Protein AF-A0A3D5D6F0-F1 (afdb_monomer_lite)

pLDDT: mean 92.27, std 9.73, range [32.38, 98.88]

Sequence (268 aa):
MKISRPREMPTPEFVSVFKKAGVDIVHLAEFHNRLGRDRRNPDKALPLLKLLHDECIRLSDKDFLLLPGEEPNVHLGGHWISFFPRPVMWVLNRGKDKPFVEMHPKYGRVYHVGSPADVLKLMEREGGLMWAAHPRIKSSTGFPDLYREEPFFKSDRYLGGAWKAMPADLSKPRLGERVLDLLDDTANWGAKKYIVGEVDIFQVDRTTEFYAHANINYLRLDHIPRFEDGWAPVLKALQDGAFFISTGEVLMPRFTIGGKQSGQTLKL

Structure (mmCIF, N/CA/C/O backbone):
data_AF-A0A3D5D6F0-F1
#
_entry.id   AF-A0A3D5D6F0-F1
#
loop_
_atom_site.group_PDB
_atom_site.id
_atom_site.type_symbol
_atom_site.label_atom_id
_atom_site.label_alt_id
_atom_site.label_comp_id
_atom_site.label_asym_id
_atom_site.label_entity_id
_atom_site.label_seq_id
_atom_site.pdbx_PDB_ins_code
_atom_site.Cartn_x
_atom_site.Cartn_y
_atom_site.Cartn_z
_atom_site.occupancy
_atom_site.B_iso_or_equiv
_atom_site.auth_seq_id
_atom_site.auth_comp_id
_atom_site.auth_asym_id
_atom_site.auth_atom_id
_atom_site.pdbx_PDB_model_num
ATOM 1 N N . MET A 1 1 ? 30.576 -9.299 -2.708 1.00 33.69 1 MET A N 1
ATOM 2 C CA . MET A 1 1 ? 30.527 -10.366 -1.686 1.00 33.69 1 MET A CA 1
ATOM 3 C C . MET A 1 1 ? 29.272 -11.193 -1.937 1.00 33.69 1 MET A C 1
ATOM 5 O O . MET A 1 1 ? 28.182 -10.645 -1.829 1.00 33.69 1 MET A O 1
ATOM 9 N N . LYS A 1 2 ? 29.390 -12.450 -2.391 1.00 32.38 2 LYS A N 1
ATOM 10 C CA . LYS A 1 2 ? 28.227 -13.345 -2.516 1.00 32.38 2 LYS A CA 1
ATOM 11 C C . LYS A 1 2 ? 27.805 -13.719 -1.097 1.00 32.38 2 LYS A C 1
ATOM 13 O O . LYS A 1 2 ? 28.430 -14.576 -0.488 1.00 32.38 2 LYS A O 1
ATOM 18 N N . ILE A 1 3 ? 26.810 -13.025 -0.554 1.00 39.91 3 ILE A N 1
ATOM 19 C CA . ILE A 1 3 ? 26.202 -13.400 0.721 1.00 39.91 3 ILE A CA 1
ATOM 20 C C . ILE A 1 3 ? 25.391 -14.664 0.429 1.00 39.91 3 ILE A C 1
ATOM 22 O O . ILE A 1 3 ? 24.292 -14.598 -0.121 1.00 39.91 3 ILE A O 1
ATOM 26 N N . SER A 1 4 ? 25.982 -15.832 0.681 1.00 48.94 4 SER A N 1
ATOM 27 C CA . SER A 1 4 ? 25.241 -17.090 0.703 1.00 48.94 4 SER A CA 1
ATOM 28 C C . SER A 1 4 ? 24.156 -16.974 1.769 1.00 48.94 4 SER A C 1
ATOM 30 O O . SER A 1 4 ? 24.453 -16.563 2.892 1.00 48.94 4 SER A O 1
ATOM 32 N N . ARG A 1 5 ? 22.906 -17.300 1.417 1.00 51.38 5 ARG A N 1
ATOM 33 C CA . ARG A 1 5 ? 21.798 -17.303 2.381 1.00 51.38 5 ARG A CA 1
ATOM 34 C C . ARG A 1 5 ? 22.174 -18.211 3.565 1.00 51.38 5 ARG A C 1
ATOM 36 O O . ARG A 1 5 ? 22.688 -19.304 3.312 1.00 51.38 5 ARG A O 1
ATOM 43 N N . PRO A 1 6 ? 21.952 -17.785 4.820 1.00 57.56 6 PRO A N 1
ATOM 44 C CA . PRO A 1 6 ? 22.122 -18.654 5.979 1.00 57.56 6 PRO A CA 1
ATOM 45 C C . PRO A 1 6 ? 21.304 -19.938 5.813 1.00 57.56 6 PRO A C 1
ATOM 47 O O . PRO A 1 6 ? 20.240 -19.918 5.194 1.00 57.56 6 PRO A O 1
ATOM 50 N N . ARG A 1 7 ? 21.800 -21.049 6.369 1.00 57.81 7 ARG A N 1
ATOM 51 C CA . ARG A 1 7 ? 21.135 -22.362 6.296 1.00 57.81 7 ARG A CA 1
ATOM 52 C C . ARG A 1 7 ? 19.763 -22.350 6.985 1.00 57.81 7 ARG A C 1
ATOM 54 O O . ARG A 1 7 ? 18.855 -23.031 6.527 1.00 57.81 7 ARG A O 1
ATOM 61 N N . GLU A 1 8 ? 19.622 -21.515 8.013 1.00 68.81 8 GLU A N 1
ATOM 62 C CA . GLU A 1 8 ? 18.368 -21.150 8.669 1.00 68.81 8 GLU A CA 1
ATOM 63 C C . GLU A 1 8 ? 18.363 -19.634 8.876 1.00 68.81 8 GLU A C 1
ATOM 65 O O . GLU A 1 8 ? 19.329 -19.069 9.396 1.00 68.81 8 GLU A O 1
ATOM 70 N N . MET A 1 9 ? 17.302 -18.959 8.433 1.00 77.25 9 MET A N 1
ATOM 71 C CA . MET A 1 9 ? 17.120 -17.537 8.716 1.00 77.25 9 MET A CA 1
ATOM 72 C C . MET A 1 9 ? 16.297 -17.400 9.997 1.00 77.25 9 MET A C 1
ATOM 74 O O . MET A 1 9 ? 15.171 -17.907 10.036 1.00 77.25 9 MET A O 1
ATOM 78 N N . PRO A 1 10 ? 16.826 -16.739 11.044 1.00 85.81 10 PRO A N 1
ATOM 79 C CA . PRO A 1 10 ? 16.078 -16.557 12.276 1.00 85.81 10 PRO A CA 1
ATOM 80 C C . PRO A 1 10 ? 14.788 -15.785 11.993 1.00 85.81 10 PRO A C 1
ATOM 82 O O . PRO A 1 10 ? 14.711 -14.971 11.068 1.00 85.81 10 PRO A O 1
ATOM 85 N N . THR A 1 11 ? 13.753 -16.049 12.785 1.00 90.69 11 THR A N 1
ATOM 86 C CA . THR A 1 11 ? 12.540 -15.230 12.762 1.00 90.69 11 THR A CA 1
ATOM 87 C C . THR A 1 11 ? 12.896 -13.816 13.228 1.00 90.69 11 THR A C 1
ATOM 89 O O . THR A 1 11 ? 13.408 -13.673 14.341 1.00 90.69 11 THR A O 1
ATOM 92 N N . PRO A 1 12 ? 12.650 -12.774 12.413 1.00 92.88 12 PRO A N 1
ATOM 93 C CA . PRO A 1 12 ? 12.911 -11.398 12.816 1.00 92.88 12 PRO A CA 1
ATOM 94 C C . PRO A 1 12 ? 12.086 -11.003 14.045 1.00 92.88 12 PRO A C 1
ATOM 96 O O . PRO A 1 12 ? 10.930 -11.409 14.184 1.00 92.88 12 PRO A O 1
ATOM 99 N N . GLU A 1 13 ? 12.649 -10.168 14.921 1.00 94.62 13 GLU A N 1
ATOM 100 C CA . GLU A 1 13 ? 11.978 -9.785 16.170 1.00 94.62 13 GLU A CA 1
ATOM 101 C C . GLU A 1 13 ? 10.633 -9.083 15.952 1.00 94.62 13 GLU A C 1
ATOM 103 O O . GLU A 1 13 ? 9.706 -9.315 16.733 1.00 94.62 13 GLU A O 1
ATOM 108 N N . PHE A 1 14 ? 10.494 -8.302 14.872 1.00 94.38 14 PHE A N 1
ATOM 109 C CA . PHE A 1 14 ? 9.260 -7.582 14.550 1.00 94.38 14 PHE A CA 1
ATOM 110 C C . PHE A 1 14 ? 8.036 -8.499 14.481 1.00 94.38 14 PHE A C 1
ATOM 112 O O . PHE A 1 14 ? 6.946 -8.091 14.872 1.00 94.38 14 PHE A O 1
ATOM 119 N N . VAL A 1 15 ? 8.208 -9.754 14.044 1.00 95.19 15 VAL A N 1
ATOM 120 C CA . VAL A 1 15 ? 7.106 -10.724 13.950 1.00 95.19 15 VAL A CA 1
ATOM 121 C C . VAL A 1 15 ? 6.522 -10.971 15.336 1.00 95.19 15 VAL A C 1
ATOM 123 O O . VAL A 1 15 ? 5.309 -10.952 15.522 1.00 95.19 15 VAL A O 1
ATOM 126 N N . SER A 1 16 ? 7.387 -11.143 16.340 1.00 93.88 16 SER A N 1
ATOM 127 C CA . SER A 1 16 ? 6.936 -11.302 17.721 1.00 93.88 16 SER A CA 1
ATOM 128 C C . SER A 1 16 ? 6.336 -10.017 18.282 1.00 93.88 16 SER A C 1
ATOM 130 O O . SER A 1 16 ? 5.447 -10.121 19.124 1.00 93.88 16 SER A O 1
ATOM 132 N N . VAL A 1 17 ? 6.830 -8.842 17.888 1.00 94.50 17 VAL A N 1
ATOM 133 C CA . VAL A 1 17 ? 6.303 -7.554 18.363 1.00 94.50 17 VAL A CA 1
ATOM 134 C C . VAL A 1 17 ? 4.876 -7.350 17.857 1.00 94.50 17 VAL A C 1
ATOM 136 O O . VAL A 1 17 ? 3.978 -7.139 18.668 1.00 94.50 17 VAL A O 1
ATOM 139 N N . PHE A 1 18 ? 4.636 -7.514 16.554 1.00 94.81 18 PHE A N 1
ATOM 140 C CA . PHE A 1 18 ? 3.302 -7.348 15.967 1.00 94.81 18 PHE A CA 1
ATOM 141 C C . PHE A 1 18 ? 2.295 -8.371 16.499 1.00 94.81 18 PHE A C 1
ATOM 143 O O . PHE A 1 18 ? 1.194 -7.989 16.889 1.00 94.81 18 PHE A O 1
ATOM 150 N N . LYS A 1 19 ? 2.690 -9.645 16.626 1.00 94.50 19 LYS A N 1
ATOM 151 C CA . LYS A 1 19 ? 1.832 -10.676 17.231 1.00 94.50 19 LYS A CA 1
ATOM 152 C C . LYS A 1 19 ? 1.447 -10.349 18.673 1.00 94.50 19 LYS A C 1
ATOM 154 O O . LYS A 1 19 ? 0.289 -10.489 19.047 1.00 94.50 19 LYS A O 1
ATOM 159 N N . LYS A 1 20 ? 2.400 -9.889 19.492 1.00 93.31 20 LYS A N 1
ATOM 160 C CA . LYS A 1 20 ? 2.124 -9.484 20.883 1.00 93.31 20 LYS A CA 1
ATOM 161 C C . LYS A 1 20 ? 1.243 -8.239 20.972 1.00 93.31 20 LYS A C 1
ATOM 163 O O . LYS A 1 20 ? 0.518 -8.099 21.948 1.00 93.31 20 LYS A O 1
ATOM 168 N N . ALA A 1 21 ? 1.294 -7.373 19.963 1.00 92.00 21 ALA A N 1
ATOM 169 C CA . ALA A 1 21 ? 0.407 -6.223 19.835 1.00 92.00 21 ALA A CA 1
ATOM 170 C C . ALA A 1 21 ? -0.996 -6.585 19.304 1.00 92.00 21 ALA A C 1
ATOM 172 O O . ALA A 1 21 ? -1.824 -5.694 19.153 1.00 92.00 21 ALA A O 1
ATOM 173 N N . GLY A 1 22 ? -1.271 -7.865 19.016 1.00 92.62 22 GLY A N 1
ATOM 174 C CA . GLY A 1 22 ? -2.567 -8.318 18.502 1.00 92.62 22 GLY A CA 1
ATOM 175 C C . GLY A 1 22 ? -2.816 -7.960 17.036 1.00 92.62 22 GLY A C 1
ATOM 176 O O . GLY A 1 22 ? -3.965 -7.852 16.626 1.00 92.62 22 GLY A O 1
ATOM 177 N N . VAL A 1 23 ? -1.760 -7.733 16.248 1.00 94.56 23 VAL A N 1
ATOM 178 C CA . VAL A 1 23 ? -1.886 -7.454 14.813 1.00 94.56 23 VAL A CA 1
ATOM 179 C C . VAL A 1 23 ? -1.968 -8.767 14.039 1.00 94.56 23 VAL A C 1
ATOM 181 O O . VAL A 1 23 ? -1.000 -9.524 14.010 1.00 94.56 23 VAL A O 1
ATOM 184 N N . ASP A 1 24 ? -3.096 -8.992 13.365 1.00 97.12 24 ASP A N 1
ATOM 185 C CA . ASP A 1 24 ? -3.350 -10.196 12.562 1.00 97.12 24 ASP A CA 1
ATOM 186 C C . ASP A 1 24 ? -2.685 -10.151 11.176 1.00 97.12 24 ASP A C 1
ATOM 188 O O . ASP A 1 24 ? -2.225 -11.165 10.653 1.00 97.12 24 ASP A O 1
ATOM 192 N N . ILE A 1 25 ? -2.653 -8.968 10.550 1.00 98.25 25 ILE A N 1
ATOM 193 C CA . ILE A 1 25 ? -2.162 -8.772 9.180 1.00 98.25 25 ILE A CA 1
ATOM 194 C C . ILE A 1 25 ? -1.204 -7.585 9.144 1.00 98.25 25 ILE A C 1
ATOM 196 O O . ILE A 1 25 ? -1.554 -6.479 9.555 1.00 98.25 25 ILE A O 1
ATOM 200 N N . VAL A 1 26 ? -0.011 -7.794 8.589 1.00 97.56 26 VAL A N 1
ATOM 201 C CA . VAL A 1 26 ? 0.994 -6.743 8.388 1.00 97.56 26 VAL A CA 1
ATOM 202 C C . VAL A 1 26 ? 1.295 -6.616 6.905 1.00 97.56 26 VAL A C 1
ATOM 204 O O . VAL A 1 26 ? 1.790 -7.554 6.293 1.00 97.56 26 VAL A O 1
ATOM 207 N N . HIS A 1 27 ? 1.041 -5.443 6.332 1.00 97.88 27 HIS A N 1
ATOM 208 C CA . HIS A 1 27 ? 1.481 -5.101 4.983 1.00 97.88 27 HIS A CA 1
ATOM 209 C C . HIS A 1 27 ? 2.798 -4.329 5.046 1.00 97.88 27 HIS A C 1
ATOM 211 O O . HIS A 1 27 ? 2.858 -3.236 5.610 1.00 97.88 27 HIS A O 1
ATOM 217 N N . LEU A 1 28 ? 3.852 -4.918 4.488 1.00 96.50 28 LEU A N 1
ATOM 218 C CA . LEU A 1 28 ? 5.164 -4.292 4.406 1.00 96.50 28 LEU A CA 1
ATOM 219 C C . LEU A 1 28 ? 5.200 -3.232 3.298 1.00 96.50 28 LEU A C 1
ATOM 221 O O . LEU A 1 28 ? 4.499 -3.331 2.297 1.00 96.50 28 LEU A O 1
ATOM 225 N N . ALA A 1 29 ? 6.064 -2.236 3.466 1.00 94.19 29 ALA A N 1
ATOM 226 C CA . ALA A 1 29 ? 6.282 -1.153 2.511 1.00 94.19 29 ALA A CA 1
ATOM 227 C C . ALA A 1 29 ? 7.785 -1.037 2.207 1.00 94.19 29 ALA A C 1
ATOM 229 O O . ALA A 1 29 ? 8.447 -0.046 2.504 1.00 94.19 29 ALA A O 1
ATOM 230 N N . GLU A 1 30 ? 8.359 -2.117 1.679 1.00 91.44 30 GLU A N 1
ATOM 231 C CA . GLU A 1 30 ? 9.806 -2.292 1.612 1.00 91.44 30 GLU A CA 1
ATOM 232 C C . GLU A 1 30 ? 10.507 -1.420 0.564 1.00 91.44 30 GLU A C 1
ATOM 234 O O . GLU A 1 30 ? 9.912 -0.778 -0.310 1.00 91.44 30 GLU A O 1
ATOM 239 N N . PHE A 1 31 ? 11.840 -1.457 0.656 1.00 87.38 31 PHE A N 1
ATOM 240 C CA . PHE A 1 31 ? 12.793 -0.904 -0.305 1.00 87.38 31 PHE A CA 1
ATOM 241 C C . PHE A 1 31 ? 12.861 0.626 -0.382 1.00 87.38 31 PHE A C 1
ATOM 243 O O . PHE A 1 31 ? 13.646 1.148 -1.178 1.00 87.38 31 PHE A O 1
ATOM 250 N N . HIS A 1 32 ? 12.123 1.351 0.459 1.00 75.25 32 HIS A N 1
ATOM 251 C CA . HIS A 1 32 ? 12.130 2.813 0.484 1.00 75.25 32 HIS A CA 1
ATOM 252 C C . HIS A 1 32 ? 13.545 3.413 0.674 1.00 75.25 32 HIS A C 1
ATOM 254 O O . HIS A 1 32 ? 14.013 4.184 -0.164 1.00 75.25 32 HIS A O 1
ATOM 260 N N . ASN A 1 33 ? 14.280 2.972 1.707 1.00 66.50 33 ASN A N 1
ATOM 261 C CA . ASN A 1 33 ? 15.555 3.593 2.107 1.00 66.50 33 ASN A CA 1
ATOM 262 C C . ASN A 1 33 ? 16.823 2.930 1.547 1.00 66.50 33 ASN A C 1
ATOM 264 O O . ASN A 1 33 ? 17.761 3.621 1.157 1.00 66.50 33 ASN A O 1
ATOM 268 N N . ARG A 1 34 ? 16.912 1.589 1.550 1.00 62.53 34 ARG A N 1
ATOM 269 C CA . ARG A 1 34 ? 18.202 0.894 1.328 1.00 62.53 34 ARG A CA 1
ATOM 270 C C . ARG A 1 34 ? 18.547 0.622 -0.130 1.00 62.53 34 ARG A C 1
ATOM 272 O O . ARG A 1 34 ? 19.728 0.542 -0.453 1.00 62.53 34 ARG A O 1
ATOM 279 N N . LEU A 1 35 ? 17.554 0.455 -1.004 1.00 66.12 35 LEU A N 1
ATOM 280 C CA . LEU A 1 35 ? 17.827 0.168 -2.415 1.00 66.12 35 LEU A CA 1
ATOM 281 C C . LEU A 1 35 ? 17.915 1.424 -3.276 1.00 66.12 35 LEU A C 1
ATOM 283 O O . LEU A 1 35 ? 18.646 1.415 -4.263 1.00 66.12 35 LEU A O 1
ATOM 287 N N . GLY A 1 36 ? 17.217 2.508 -2.927 1.00 72.38 36 GLY A N 1
ATOM 288 C CA . GLY A 1 36 ? 17.273 3.763 -3.679 1.00 72.38 36 GLY A CA 1
ATOM 289 C C . GLY A 1 36 ? 17.159 3.545 -5.197 1.00 72.38 36 GLY A C 1
ATOM 290 O O . GLY A 1 36 ? 16.180 2.983 -5.692 1.00 72.38 36 GLY A O 1
ATOM 291 N N . ARG A 1 37 ? 18.195 3.944 -5.949 1.00 74.44 37 ARG A N 1
ATOM 292 C CA . ARG A 1 37 ? 18.247 3.798 -7.419 1.00 74.44 37 ARG A CA 1
ATOM 293 C C . ARG A 1 37 ? 18.334 2.348 -7.901 1.00 74.44 37 ARG A C 1
ATOM 295 O O . ARG A 1 37 ? 17.889 2.070 -9.013 1.00 74.44 37 ARG A O 1
ATOM 302 N N . ASP A 1 38 ? 18.849 1.427 -7.089 1.00 82.75 38 ASP A N 1
ATOM 303 C CA . ASP A 1 38 ? 19.027 0.024 -7.479 1.00 82.75 38 ASP A CA 1
ATOM 304 C C . ASP A 1 38 ? 17.696 -0.703 -7.712 1.00 82.75 38 ASP A C 1
ATOM 306 O O . ASP A 1 38 ? 17.663 -1.675 -8.463 1.00 82.75 38 ASP A O 1
ATOM 310 N N . ARG A 1 39 ? 16.574 -0.180 -7.194 1.00 83.06 39 ARG A N 1
ATOM 311 C CA . ARG A 1 39 ? 15.220 -0.682 -7.506 1.00 83.06 39 ARG A CA 1
ATOM 312 C C . ARG A 1 39 ? 14.846 -0.568 -8.982 1.00 83.06 39 ARG A C 1
ATOM 314 O O . ARG A 1 39 ? 13.949 -1.259 -9.450 1.00 83.06 39 ARG A O 1
ATOM 321 N N . ARG A 1 40 ? 15.518 0.316 -9.724 1.00 87.19 40 ARG A N 1
ATOM 322 C CA . ARG A 1 40 ? 15.313 0.499 -11.169 1.00 87.19 40 ARG A CA 1
ATOM 323 C C . ARG A 1 40 ? 16.119 -0.495 -12.008 1.00 87.19 40 ARG A C 1
ATOM 325 O O . ARG A 1 40 ? 15.946 -0.528 -13.226 1.00 87.19 40 ARG A O 1
ATOM 332 N N . ASN A 1 41 ? 17.004 -1.273 -11.381 1.00 91.50 41 ASN A N 1
ATOM 333 C CA . ASN A 1 41 ? 17.788 -2.311 -12.035 1.00 91.50 41 ASN A CA 1
ATOM 334 C C . ASN A 1 41 ? 17.120 -3.685 -11.808 1.00 91.50 41 ASN A C 1
ATOM 336 O O . ASN A 1 41 ? 17.146 -4.175 -10.676 1.00 91.50 41 ASN A O 1
ATOM 340 N N . PRO A 1 42 ? 16.566 -4.334 -12.853 1.00 91.88 42 PRO A N 1
ATOM 341 C CA . PRO A 1 42 ? 15.923 -5.645 -12.735 1.00 91.88 42 PRO A CA 1
ATOM 342 C C . PRO A 1 42 ? 16.801 -6.720 -12.079 1.00 91.88 42 PRO A C 1
ATOM 344 O O . PRO A 1 42 ? 16.306 -7.487 -11.253 1.00 91.88 42 PRO A O 1
ATOM 347 N N . ASP A 1 43 ? 18.104 -6.736 -12.376 1.00 92.12 43 ASP A N 1
ATOM 348 C CA . ASP A 1 43 ? 19.041 -7.749 -11.869 1.00 92.12 43 ASP A CA 1
ATOM 349 C C . ASP A 1 43 ? 19.264 -7.633 -10.358 1.00 92.12 43 ASP A C 1
ATOM 351 O O . ASP A 1 43 ? 19.602 -8.616 -9.699 1.00 92.12 43 ASP A O 1
ATOM 355 N N . LYS A 1 44 ? 19.058 -6.435 -9.798 1.00 90.94 44 LYS A N 1
ATOM 356 C CA . LYS A 1 44 ? 19.152 -6.172 -8.358 1.00 90.94 44 LYS A CA 1
ATOM 357 C C . LYS A 1 44 ? 17.790 -6.249 -7.668 1.00 90.94 44 LYS A C 1
ATOM 359 O O . LYS A 1 44 ? 17.693 -6.814 -6.582 1.00 90.94 44 LYS A O 1
ATOM 364 N N . ALA A 1 45 ? 16.746 -5.706 -8.295 1.00 92.19 45 ALA A N 1
ATOM 365 C CA . ALA A 1 45 ? 15.413 -5.591 -7.711 1.00 92.19 45 ALA A CA 1
ATOM 366 C C . ALA A 1 45 ? 14.680 -6.939 -7.641 1.00 92.19 45 ALA A C 1
ATOM 368 O O . ALA A 1 45 ? 14.182 -7.312 -6.581 1.00 92.19 45 ALA A O 1
ATOM 369 N N . LEU A 1 46 ? 14.658 -7.712 -8.733 1.00 94.94 46 LEU A N 1
ATOM 370 C CA . LEU A 1 46 ? 13.871 -8.950 -8.805 1.00 94.94 46 LEU A CA 1
ATOM 371 C C . LEU A 1 46 ? 14.312 -10.028 -7.798 1.00 94.94 46 LEU A C 1
ATOM 373 O O . LEU A 1 46 ? 13.436 -10.646 -7.190 1.00 94.94 46 LEU A O 1
ATOM 377 N N . PRO A 1 47 ? 15.619 -10.272 -7.550 1.00 94.81 47 PRO A N 1
ATOM 378 C CA . PRO A 1 47 ? 16.030 -11.203 -6.500 1.00 94.81 47 PRO A CA 1
ATOM 379 C C . PRO A 1 47 ? 15.551 -10.799 -5.102 1.00 94.81 47 PRO A C 1
ATOM 381 O O . PRO A 1 47 ? 15.247 -11.677 -4.297 1.00 94.81 47 PRO A O 1
ATOM 384 N N . LEU A 1 48 ? 15.499 -9.495 -4.815 1.00 93.19 48 LEU A N 1
ATOM 385 C CA . LEU A 1 48 ? 15.090 -8.966 -3.514 1.00 93.19 48 LEU A CA 1
ATOM 386 C C . LEU A 1 48 ? 13.576 -8.983 -3.352 1.00 93.19 48 LEU A C 1
ATOM 388 O O . LEU A 1 48 ? 13.098 -9.403 -2.308 1.00 93.19 48 LEU A O 1
ATOM 392 N N . LEU A 1 49 ? 12.826 -8.632 -4.395 1.00 95.25 49 LEU A N 1
ATOM 393 C CA . LEU A 1 49 ? 11.373 -8.769 -4.401 1.00 95.25 49 LEU A CA 1
ATOM 394 C C . LEU A 1 49 ? 10.954 -10.239 -4.246 1.00 95.25 49 LEU A C 1
ATOM 396 O O . LEU A 1 49 ? 10.069 -10.559 -3.459 1.00 95.25 49 LEU A O 1
ATOM 400 N N . LYS A 1 50 ? 11.651 -11.167 -4.918 1.00 96.56 50 LYS A N 1
ATOM 401 C CA . LYS A 1 50 ? 11.428 -12.603 -4.709 1.00 96.56 50 LYS A CA 1
ATOM 402 C C . LYS A 1 50 ? 11.755 -13.031 -3.278 1.00 96.56 50 LYS A C 1
ATOM 404 O O . LYS A 1 50 ? 11.021 -13.835 -2.718 1.00 96.56 50 LYS A O 1
ATOM 409 N N . LEU A 1 51 ? 12.839 -12.514 -2.695 1.00 95.19 51 LEU A N 1
ATOM 410 C CA . LEU A 1 51 ? 13.189 -12.790 -1.302 1.00 95.19 51 LEU A CA 1
ATOM 411 C C . LEU A 1 51 ? 12.126 -12.251 -0.336 1.00 95.19 51 LEU A C 1
ATOM 413 O O . LEU A 1 51 ? 11.769 -12.960 0.593 1.00 95.19 51 LEU A O 1
ATOM 417 N N . LEU A 1 52 ? 11.596 -11.051 -0.580 1.00 95.19 52 LEU A N 1
ATOM 418 C CA . LEU A 1 52 ? 10.494 -10.480 0.191 1.00 95.19 52 LEU A CA 1
ATOM 419 C C . LEU A 1 52 ? 9.272 -11.403 0.155 1.00 95.19 52 LEU A C 1
ATOM 421 O O . LEU A 1 52 ? 8.749 -11.758 1.203 1.00 95.19 52 LEU A O 1
ATOM 425 N N . HIS A 1 53 ? 8.868 -11.858 -1.034 1.00 97.50 53 HIS A N 1
ATOM 426 C CA . HIS A 1 53 ? 7.772 -12.820 -1.170 1.00 97.50 53 HIS A CA 1
ATOM 427 C C . HIS A 1 53 ? 8.040 -14.119 -0.394 1.00 97.50 53 HIS A C 1
ATOM 429 O O . HIS A 1 53 ? 7.156 -14.598 0.308 1.00 97.50 53 HIS A O 1
ATOM 435 N N . ASP A 1 54 ? 9.255 -14.666 -0.493 1.00 96.69 54 ASP A N 1
ATOM 436 C CA . ASP A 1 54 ? 9.640 -15.905 0.197 1.00 96.69 54 ASP A CA 1
ATOM 437 C C . ASP A 1 54 ? 9.619 -15.757 1.721 1.00 96.69 54 ASP A C 1
ATOM 439 O O . ASP A 1 54 ? 9.157 -16.656 2.421 1.00 96.69 54 ASP A O 1
ATOM 443 N N . GLU A 1 55 ? 10.073 -14.616 2.237 1.00 96.38 55 GLU A N 1
ATOM 444 C CA . GLU A 1 55 ? 10.047 -14.332 3.671 1.00 96.38 55 GLU A CA 1
ATOM 445 C C . GLU A 1 55 ? 8.633 -14.088 4.183 1.00 96.38 55 GLU A C 1
ATOM 447 O O . GLU A 1 55 ? 8.285 -14.582 5.252 1.00 96.38 55 GLU A O 1
ATOM 452 N N . CYS A 1 56 ? 7.790 -13.402 3.413 1.00 97.75 56 CYS A N 1
ATOM 453 C CA . CYS A 1 56 ? 6.379 -13.252 3.743 1.00 97.75 56 CYS A CA 1
ATOM 454 C C . CYS A 1 56 ? 5.669 -14.611 3.839 1.00 97.75 56 CYS A C 1
ATOM 456 O O . CYS A 1 56 ? 4.926 -14.829 4.792 1.00 97.75 56 CYS A O 1
ATOM 458 N N . ILE A 1 57 ? 5.958 -15.555 2.931 1.00 96.75 57 ILE A N 1
ATOM 459 C CA . ILE A 1 57 ? 5.457 -16.938 3.026 1.00 96.75 57 ILE A CA 1
ATOM 460 C C . ILE A 1 57 ? 5.971 -17.604 4.303 1.00 96.75 57 ILE A C 1
ATOM 462 O O . ILE A 1 57 ? 5.188 -18.133 5.084 1.00 96.75 57 ILE A O 1
ATOM 466 N N . ARG A 1 58 ? 7.292 -17.578 4.523 1.00 96.56 58 ARG A N 1
ATOM 467 C CA . ARG A 1 58 ? 7.950 -18.274 5.640 1.00 96.56 58 ARG A CA 1
ATOM 468 C C . ARG A 1 58 ? 7.486 -17.780 7.012 1.00 96.56 58 ARG A C 1
ATOM 470 O O . ARG A 1 58 ? 7.488 -18.553 7.965 1.00 96.56 58 ARG A O 1
ATOM 477 N N . LEU A 1 59 ? 7.180 -16.489 7.122 1.00 96.69 59 LEU A N 1
ATOM 478 C CA . LEU A 1 59 ? 6.842 -15.822 8.380 1.00 96.69 59 LEU A CA 1
ATOM 479 C C . LEU A 1 59 ? 5.334 -15.728 8.638 1.00 96.69 59 LEU A C 1
ATOM 481 O O . LEU A 1 59 ? 4.949 -15.356 9.747 1.00 96.69 59 LEU A O 1
ATOM 485 N N . SER A 1 60 ? 4.504 -16.052 7.645 1.00 97.25 60 SER A N 1
ATOM 486 C CA . SER A 1 60 ? 3.057 -16.160 7.819 1.00 97.25 60 SER A CA 1
ATOM 487 C C . SER A 1 60 ? 2.679 -17.516 8.416 1.00 97.25 60 SER A C 1
ATOM 489 O O . SER A 1 60 ? 3.332 -18.529 8.171 1.00 97.25 60 SER A O 1
ATOM 491 N N . ASP A 1 61 ? 1.594 -17.541 9.179 1.00 94.31 61 ASP A N 1
ATOM 492 C CA . ASP A 1 61 ? 0.954 -18.753 9.675 1.00 94.31 61 ASP A CA 1
ATOM 493 C C . ASP A 1 61 ? -0.573 -18.574 9.736 1.00 94.31 61 ASP A C 1
ATOM 495 O O . ASP A 1 61 ? -1.131 -17.648 9.151 1.00 94.31 61 ASP A O 1
ATOM 499 N N . LYS A 1 62 ? -1.269 -19.499 10.405 1.00 92.75 62 LYS A N 1
ATOM 500 C CA . LYS A 1 62 ? -2.735 -19.514 10.480 1.00 92.75 62 LYS A CA 1
ATOM 501 C C . LYS A 1 62 ? -3.345 -18.332 11.250 1.00 92.75 62 LYS A C 1
ATOM 503 O O . LYS A 1 62 ? -4.518 -18.046 11.041 1.00 92.75 62 LYS A O 1
ATOM 508 N N . ASP A 1 63 ? -2.580 -17.697 12.138 1.00 93.44 63 ASP A N 1
ATOM 509 C CA . ASP A 1 63 ? -3.046 -16.610 13.008 1.00 93.44 63 ASP A CA 1
ATOM 510 C C . ASP A 1 63 ? -2.348 -15.275 12.678 1.00 93.44 63 ASP A C 1
ATOM 512 O O . ASP A 1 63 ? -2.628 -14.259 13.307 1.00 93.44 63 ASP A O 1
ATOM 516 N N . PHE A 1 64 ? -1.411 -15.262 11.723 1.00 97.56 64 PHE A N 1
ATOM 517 C CA . PHE A 1 64 ? -0.653 -14.073 11.350 1.00 97.56 64 PHE A CA 1
ATOM 518 C C . PHE A 1 64 ? -0.266 -14.081 9.877 1.00 97.56 64 PHE A C 1
ATOM 520 O O . PHE A 1 64 ? 0.418 -14.989 9.405 1.00 97.56 64 PHE A O 1
ATOM 527 N N . LEU A 1 65 ? -0.625 -13.017 9.166 1.00 98.50 65 LEU A N 1
ATOM 528 C CA . LEU A 1 65 ? -0.365 -12.872 7.742 1.00 98.50 65 LEU A CA 1
ATOM 529 C C . LEU A 1 65 ? 0.585 -11.701 7.474 1.00 98.50 65 LEU A C 1
ATOM 531 O O . LEU A 1 65 ? 0.239 -10.535 7.673 1.00 98.50 65 LEU A O 1
ATOM 535 N N . LEU A 1 66 ? 1.779 -12.008 6.967 1.00 98.50 66 LEU A N 1
ATOM 536 C CA . LEU A 1 66 ? 2.748 -11.013 6.520 1.00 98.50 66 LEU A CA 1
ATOM 537 C C . LEU A 1 66 ? 2.638 -10.841 5.005 1.00 98.50 66 LEU A C 1
ATOM 539 O O . LEU A 1 66 ? 2.862 -11.780 4.245 1.00 98.50 66 LEU A O 1
ATOM 543 N N . LEU A 1 67 ? 2.313 -9.633 4.561 1.00 98.62 67 LEU A N 1
ATOM 544 C CA . LEU A 1 67 ? 2.030 -9.316 3.169 1.00 98.62 67 LEU A CA 1
ATOM 545 C C . LEU A 1 67 ? 3.143 -8.468 2.553 1.00 98.62 67 LEU A C 1
ATOM 547 O O . LEU A 1 67 ? 3.558 -7.472 3.154 1.00 98.62 67 LEU A O 1
ATOM 551 N N . PRO A 1 68 ? 3.614 -8.823 1.346 1.00 97.50 68 PRO A N 1
ATOM 552 C CA . PRO A 1 68 ? 4.612 -8.041 0.649 1.00 97.50 68 PRO A CA 1
ATOM 553 C C . PRO A 1 68 ? 3.996 -6.772 0.064 1.00 97.50 68 PRO A C 1
ATOM 555 O O . PRO A 1 68 ? 2.877 -6.781 -0.451 1.00 97.50 68 PRO A O 1
ATOM 558 N N . GLY A 1 69 ? 4.793 -5.715 0.068 1.00 95.56 69 GLY A N 1
ATOM 559 C CA . GLY A 1 69 ? 4.490 -4.453 -0.576 1.00 95.56 69 GLY A CA 1
ATOM 560 C C . GLY A 1 69 ? 5.730 -3.584 -0.633 1.00 95.56 69 GLY A C 1
ATOM 561 O O . GLY A 1 69 ? 6.761 -3.875 -0.018 1.00 95.56 69 GLY A O 1
ATOM 562 N N . GLU A 1 70 ? 5.636 -2.515 -1.408 1.00 94.81 70 GLU A N 1
ATOM 563 C CA . GLU A 1 70 ? 6.721 -1.558 -1.566 1.00 94.81 70 GLU A CA 1
ATOM 564 C C . GLU A 1 70 ? 6.197 -0.130 -1.411 1.00 94.81 70 GLU A C 1
ATOM 566 O O . GLU A 1 70 ? 5.045 0.144 -1.766 1.00 94.81 70 GLU A O 1
ATOM 571 N N . GLU A 1 71 ? 7.075 0.784 -0.984 1.00 94.69 71 GLU A N 1
ATOM 572 C CA . GLU A 1 71 ? 6.865 2.241 -1.047 1.00 94.69 71 GLU A CA 1
ATOM 573 C C . GLU A 1 71 ? 7.738 2.849 -2.162 1.00 94.69 71 GLU A C 1
ATOM 575 O O . GLU A 1 71 ? 8.918 3.169 -1.943 1.00 94.69 71 GLU A O 1
ATOM 580 N N . PRO A 1 72 ? 7.266 2.928 -3.419 1.00 93.94 72 PRO A N 1
ATOM 581 C CA . PRO A 1 72 ? 7.985 3.648 -4.459 1.00 93.94 72 PRO A CA 1
ATOM 582 C C . PRO A 1 72 ? 7.910 5.169 -4.284 1.00 93.94 72 PRO A C 1
ATOM 584 O O . PRO A 1 72 ? 6.977 5.726 -3.717 1.00 93.94 72 PRO A O 1
ATOM 587 N N . ASN A 1 73 ? 8.892 5.849 -4.867 1.00 92.06 73 ASN A N 1
ATOM 588 C CA . ASN A 1 73 ? 9.001 7.310 -4.908 1.00 92.06 73 ASN A CA 1
ATOM 589 C C . ASN A 1 73 ? 9.212 7.829 -6.343 1.00 92.06 73 ASN A C 1
ATOM 591 O O . ASN A 1 73 ? 9.931 8.797 -6.592 1.00 92.06 73 ASN A O 1
ATOM 595 N N . VAL A 1 74 ? 8.645 7.114 -7.315 1.00 90.81 74 VAL A N 1
ATOM 596 C CA . VAL A 1 74 ? 8.752 7.403 -8.751 1.00 90.81 74 VAL A CA 1
ATOM 597 C C . VAL A 1 74 ? 7.385 7.295 -9.419 1.00 90.81 74 VAL A C 1
ATOM 599 O O . VAL A 1 74 ? 6.478 6.679 -8.871 1.00 90.81 74 VAL A O 1
ATOM 602 N N . HIS A 1 75 ? 7.257 7.836 -10.628 1.00 94.62 75 HIS A N 1
ATOM 603 C CA . HIS A 1 75 ? 6.082 7.743 -11.509 1.00 94.62 75 HIS A CA 1
ATOM 604 C C . HIS A 1 75 ? 4.859 8.549 -11.077 1.00 94.62 75 HIS A C 1
ATOM 606 O O . HIS A 1 75 ? 4.412 9.358 -11.873 1.00 94.62 75 HIS A O 1
ATOM 612 N N . LEU A 1 76 ? 4.321 8.361 -9.869 1.00 95.31 76 LEU A N 1
ATOM 613 C CA . LEU A 1 76 ? 3.053 8.998 -9.473 1.00 95.31 76 LEU A CA 1
ATOM 614 C C . LEU A 1 76 ? 3.224 10.388 -8.845 1.00 95.31 76 LEU A C 1
ATOM 616 O O . LEU A 1 76 ? 2.307 11.194 -8.907 1.00 95.31 76 LEU A O 1
ATOM 620 N N . GLY A 1 77 ? 4.396 10.680 -8.276 1.00 92.19 77 GLY A N 1
ATOM 621 C CA . GLY A 1 77 ? 4.628 11.860 -7.439 1.00 92.19 77 GLY A CA 1
ATOM 622 C C . GLY A 1 77 ? 4.573 11.510 -5.951 1.00 92.19 77 GLY A C 1
ATOM 623 O O . GLY A 1 77 ? 3.793 10.659 -5.528 1.00 92.19 77 GLY A O 1
ATOM 624 N N . GLY A 1 78 ? 5.445 12.139 -5.165 1.00 94.00 78 GLY A N 1
ATOM 625 C CA . GLY A 1 78 ? 5.614 11.827 -3.749 1.00 94.00 78 GLY A CA 1
ATOM 626 C C . GLY A 1 78 ? 6.029 10.382 -3.479 1.00 94.00 78 GLY A C 1
ATOM 627 O O . GLY A 1 78 ? 6.613 9.717 -4.340 1.00 94.00 78 GLY A O 1
ATOM 628 N N . HIS A 1 79 ? 5.743 9.906 -2.269 1.00 95.06 79 HIS A N 1
ATOM 629 C CA . HIS A 1 79 ? 5.787 8.483 -1.952 1.00 95.06 79 HIS A CA 1
ATOM 630 C C . HIS A 1 79 ? 4.390 7.892 -2.065 1.00 95.06 79 HIS A C 1
ATOM 632 O O . HIS A 1 79 ? 3.390 8.506 -1.688 1.00 95.06 79 HIS A O 1
ATOM 638 N N . TRP A 1 80 ? 4.327 6.673 -2.567 1.00 96.62 80 TRP A N 1
ATOM 639 C CA . TRP A 1 80 ? 3.084 5.935 -2.677 1.00 96.62 80 TRP A CA 1
ATOM 640 C C . TRP A 1 80 ? 3.310 4.487 -2.290 1.00 96.62 80 TRP A C 1
ATOM 642 O O . TRP A 1 80 ? 4.438 4.008 -2.287 1.00 96.62 80 TRP A O 1
ATOM 652 N N . ILE A 1 81 ? 2.233 3.798 -1.947 1.00 97.75 81 ILE A N 1
ATOM 653 C CA . ILE A 1 81 ? 2.259 2.392 -1.570 1.00 97.75 81 ILE A CA 1
ATOM 654 C C . ILE A 1 81 ? 1.709 1.557 -2.714 1.00 97.75 81 ILE A C 1
ATOM 656 O O . ILE A 1 81 ? 0.711 1.919 -3.331 1.00 97.75 81 ILE A O 1
ATOM 660 N N . SER A 1 82 ? 2.364 0.433 -2.983 1.00 97.50 82 SER A N 1
ATOM 661 C CA . SER A 1 82 ? 1.884 -0.605 -3.896 1.00 97.50 82 SER A CA 1
ATOM 662 C C . SER A 1 82 ? 1.359 -1.791 -3.099 1.00 97.50 82 SER A C 1
ATOM 664 O O . SER A 1 82 ? 2.056 -2.279 -2.211 1.00 97.50 82 SER A O 1
ATOM 666 N N . PHE A 1 83 ? 0.151 -2.263 -3.418 1.00 98.62 83 PHE A N 1
ATOM 667 C CA . PHE A 1 83 ? -0.430 -3.429 -2.760 1.00 98.62 83 PHE A CA 1
ATOM 668 C C . PHE A 1 83 ? -1.181 -4.311 -3.757 1.00 98.62 83 PHE A C 1
ATOM 670 O O . PHE A 1 83 ? -2.144 -3.882 -4.385 1.00 98.62 83 PHE A O 1
ATOM 677 N N . PHE A 1 84 ? -0.747 -5.558 -3.912 1.00 98.75 84 PHE A N 1
ATOM 678 C CA . PHE A 1 84 ? -1.340 -6.537 -4.831 1.00 98.75 84 PHE A CA 1
ATOM 679 C C . PHE A 1 84 ? -2.071 -7.622 -4.047 1.00 98.75 84 PHE A C 1
ATOM 681 O O . PHE A 1 84 ? -1.698 -7.834 -2.905 1.00 98.75 84 PHE A O 1
ATOM 688 N N . PRO A 1 85 ? -3.049 -8.353 -4.616 1.00 98.50 85 PRO A N 1
ATOM 689 C CA . PRO A 1 85 ? -3.786 -9.408 -3.905 1.00 98.50 85 PRO A CA 1
ATOM 690 C C . PRO A 1 85 ? -3.016 -10.732 -3.763 1.00 98.50 85 PRO A C 1
ATOM 692 O O . PRO A 1 85 ? -3.553 -11.710 -3.245 1.00 98.50 85 PRO A O 1
ATOM 695 N N . ARG A 1 86 ? -1.792 -10.785 -4.291 1.00 98.44 86 ARG A N 1
ATOM 696 C CA . ARG A 1 86 ? -0.881 -11.933 -4.324 1.00 98.44 86 ARG A CA 1
ATOM 697 C C . ARG A 1 86 ? 0.534 -11.437 -4.658 1.00 98.44 86 ARG A C 1
ATOM 699 O O . ARG A 1 86 ? 0.668 -10.288 -5.087 1.00 98.44 86 ARG A O 1
ATOM 706 N N . PRO A 1 87 ? 1.580 -12.276 -4.561 1.00 98.31 87 PRO A N 1
ATOM 707 C CA . PRO A 1 87 ? 2.911 -11.905 -5.032 1.00 98.31 87 PRO A CA 1
ATOM 708 C C . PRO A 1 87 ? 2.907 -11.541 -6.526 1.00 98.31 87 PRO A C 1
ATOM 710 O O . PRO A 1 87 ? 2.452 -12.324 -7.362 1.00 98.31 87 PRO A O 1
ATOM 713 N N . VAL A 1 88 ? 3.446 -10.370 -6.871 1.00 98.44 88 VAL A N 1
ATOM 714 C CA . VAL A 1 88 ? 3.572 -9.879 -8.255 1.00 98.44 88 VAL A CA 1
ATOM 715 C C . VAL A 1 88 ? 5.016 -9.460 -8.491 1.00 98.44 88 VAL A C 1
ATO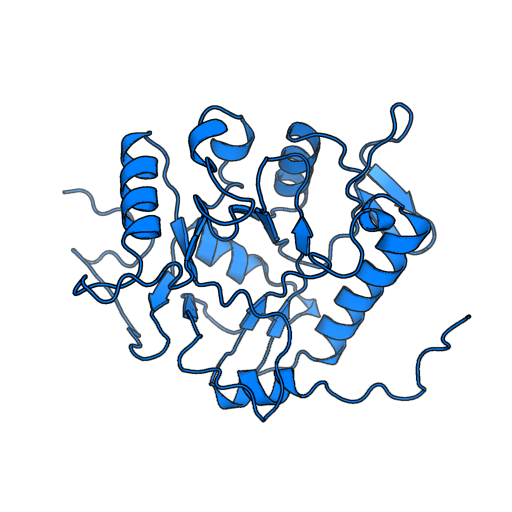M 717 O O . VAL A 1 88 ? 5.573 -8.694 -7.714 1.00 98.44 88 VAL A O 1
ATOM 720 N N . MET A 1 89 ? 5.642 -9.955 -9.561 1.00 98.12 89 MET A N 1
ATOM 721 C CA . MET A 1 89 ? 7.005 -9.563 -9.924 1.00 98.12 89 MET A CA 1
ATOM 722 C C . MET A 1 89 ? 6.973 -8.342 -10.842 1.00 98.12 89 MET A C 1
ATOM 724 O O . MET A 1 89 ? 6.351 -8.367 -11.906 1.00 98.12 89 MET A O 1
ATOM 728 N N . TRP A 1 90 ? 7.660 -7.272 -10.454 1.00 97.31 90 TRP A N 1
ATOM 729 C CA . TRP A 1 90 ? 7.668 -6.022 -11.207 1.00 97.31 90 TRP A CA 1
ATOM 730 C C . TRP A 1 90 ? 8.944 -5.207 -10.951 1.00 97.31 90 TRP A C 1
ATOM 732 O O . TRP A 1 90 ? 9.706 -5.493 -10.029 1.00 97.31 90 TRP A O 1
ATOM 742 N N . VAL A 1 91 ? 9.211 -4.225 -11.817 1.00 94.62 91 VAL A N 1
ATOM 743 C CA . VAL A 1 91 ? 10.373 -3.330 -11.744 1.00 94.62 91 VAL A CA 1
ATOM 744 C C . VAL A 1 91 ? 9.963 -1.904 -12.092 1.00 94.62 91 VAL A C 1
ATOM 746 O O . VAL A 1 91 ? 9.300 -1.666 -13.101 1.00 94.62 91 VAL A O 1
ATOM 749 N N . LEU A 1 92 ? 10.460 -0.942 -11.313 1.00 93.75 92 LEU A N 1
ATOM 750 C CA . LEU A 1 92 ? 10.212 0.501 -11.439 1.00 93.75 92 LEU A CA 1
ATOM 751 C C . LEU A 1 92 ? 10.953 1.177 -12.608 1.00 93.75 92 LEU A C 1
ATOM 753 O O . LEU A 1 92 ? 11.320 2.352 -12.533 1.00 93.75 92 LEU A O 1
ATOM 757 N N . ASN A 1 93 ? 11.231 0.431 -13.671 1.00 92.00 93 ASN A N 1
ATOM 758 C CA . ASN A 1 93 ? 11.883 0.949 -14.858 1.00 92.00 93 ASN A CA 1
ATOM 759 C C . ASN A 1 93 ? 11.438 0.187 -16.105 1.00 92.00 93 ASN A C 1
ATOM 761 O O . ASN A 1 93 ? 11.456 -1.049 -16.138 1.00 92.00 93 ASN A O 1
ATOM 765 N N . ARG A 1 94 ? 11.124 0.947 -17.152 1.00 94.50 94 ARG A N 1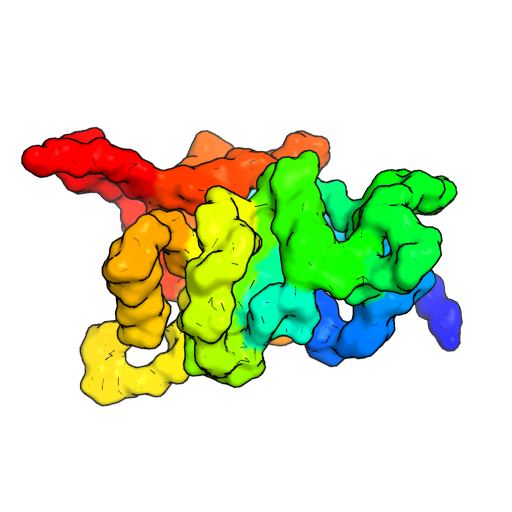
ATOM 766 C CA . ARG A 1 94 ? 10.838 0.449 -18.491 1.00 94.50 94 ARG A CA 1
ATOM 767 C C . ARG A 1 94 ? 11.605 1.299 -19.500 1.00 94.50 94 ARG A C 1
ATOM 769 O O . ARG A 1 94 ? 11.242 2.441 -19.763 1.00 94.50 94 ARG A O 1
ATOM 776 N N . GLY A 1 95 ? 12.689 0.742 -20.039 1.00 90.12 95 GLY A N 1
ATOM 777 C CA . GLY A 1 95 ? 13.412 1.356 -21.156 1.00 90.12 95 GLY A CA 1
ATOM 778 C C . GLY A 1 95 ? 12.548 1.400 -22.422 1.00 90.12 95 GLY A C 1
ATOM 779 O O . GLY A 1 95 ? 11.576 0.654 -22.521 1.00 90.12 95 GLY A O 1
ATOM 780 N N . LYS A 1 96 ? 12.917 2.244 -23.396 1.00 89.00 96 LYS A N 1
ATOM 781 C CA . LYS A 1 96 ? 12.134 2.470 -24.629 1.00 89.00 96 LYS A CA 1
ATOM 782 C C . LYS A 1 96 ? 11.757 1.171 -25.354 1.00 89.00 96 LYS A C 1
ATOM 784 O O . LYS A 1 96 ? 10.600 1.004 -25.725 1.00 89.00 96 LYS A O 1
ATOM 789 N N . ASP A 1 97 ? 12.698 0.235 -25.451 1.00 91.81 97 ASP A N 1
ATOM 790 C CA . ASP A 1 97 ? 12.510 -1.042 -26.156 1.00 91.81 97 ASP A CA 1
ATOM 791 C C . ASP A 1 97 ? 12.076 -2.189 -25.228 1.00 91.81 97 ASP A C 1
ATOM 793 O O . ASP A 1 97 ? 11.922 -3.333 -25.655 1.00 91.81 97 ASP A O 1
ATOM 797 N N . LYS A 1 98 ? 11.880 -1.909 -23.933 1.00 94.62 98 LYS A N 1
ATOM 798 C CA . LYS A 1 98 ? 11.468 -2.922 -22.961 1.00 94.62 98 LYS A CA 1
ATOM 799 C C . LYS A 1 98 ? 9.940 -3.084 -23.008 1.00 94.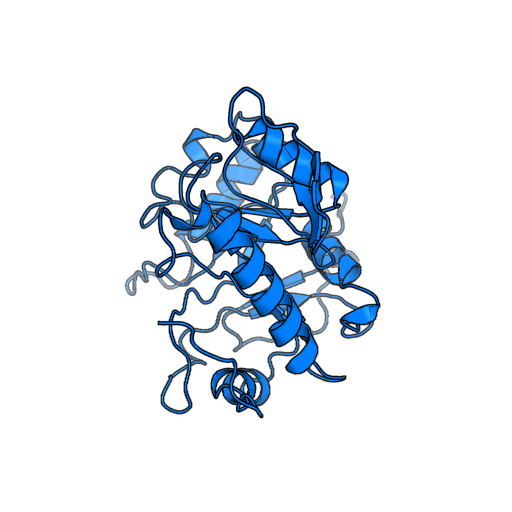62 98 LYS A C 1
ATOM 801 O O . LYS A 1 98 ? 9.212 -2.098 -22.821 1.00 94.62 98 LYS A O 1
ATOM 806 N N . PRO A 1 99 ? 9.410 -4.303 -23.225 1.00 96.56 99 PRO A N 1
ATOM 807 C CA . PRO A 1 99 ? 7.972 -4.522 -23.186 1.00 96.56 99 PRO A CA 1
ATOM 808 C C . PRO A 1 99 ? 7.432 -4.299 -21.769 1.00 96.56 99 PRO A C 1
ATOM 810 O O . PRO A 1 99 ? 8.143 -4.466 -20.781 1.00 96.56 99 PRO A O 1
ATOM 813 N N . PHE A 1 100 ? 6.149 -3.943 -21.671 1.00 98.00 100 PHE A N 1
ATOM 814 C CA . PHE A 1 100 ? 5.464 -3.796 -20.381 1.00 98.00 100 PHE A CA 1
ATOM 815 C C . PHE A 1 100 ? 5.440 -5.110 -19.583 1.00 98.00 100 PHE A C 1
ATOM 817 O O . PHE A 1 100 ? 5.525 -5.084 -18.361 1.00 98.00 100 PHE A O 1
ATOM 824 N N . VAL A 1 101 ? 5.333 -6.250 -20.275 1.00 98.25 101 VAL A N 1
ATOM 825 C CA . VAL A 1 101 ? 5.376 -7.591 -19.680 1.00 98.25 101 VAL A CA 1
ATOM 826 C C . VAL A 1 101 ? 6.501 -8.392 -20.313 1.00 98.25 101 VAL A C 1
ATOM 828 O O . VAL A 1 101 ? 6.616 -8.434 -21.536 1.00 98.25 101 VAL A O 1
ATOM 831 N N . GLU A 1 102 ? 7.273 -9.071 -19.478 1.00 96.75 102 GLU A N 1
ATOM 832 C CA . GLU A 1 102 ? 8.295 -10.036 -19.868 1.00 96.75 102 GLU A CA 1
ATOM 833 C C . GLU A 1 102 ? 8.021 -11.389 -19.203 1.00 96.75 102 GLU A C 1
ATOM 835 O O . GLU A 1 102 ? 7.620 -11.451 -18.042 1.00 96.75 102 GLU A O 1
ATOM 840 N N . MET A 1 103 ? 8.273 -12.485 -19.922 1.00 97.75 103 MET A N 1
ATOM 841 C CA . MET A 1 103 ? 8.381 -13.814 -19.319 1.00 97.75 103 MET A CA 1
ATOM 842 C C . MET A 1 103 ? 9.837 -14.098 -18.960 1.00 97.75 103 MET A C 1
ATOM 844 O O . MET A 1 103 ? 10.617 -14.557 -19.789 1.00 97.75 103 MET A O 1
ATOM 848 N N . HIS A 1 104 ? 10.198 -13.817 -17.712 1.00 96.94 104 HIS A N 1
ATOM 849 C CA . HIS A 1 104 ? 11.541 -14.030 -17.200 1.00 96.94 104 HIS A CA 1
ATOM 850 C C . HIS A 1 104 ? 11.753 -15.514 -16.843 1.00 96.94 104 HIS A C 1
ATOM 852 O O . HIS A 1 104 ? 10.958 -16.069 -16.075 1.00 96.94 104 HIS A O 1
ATOM 858 N N . PRO A 1 105 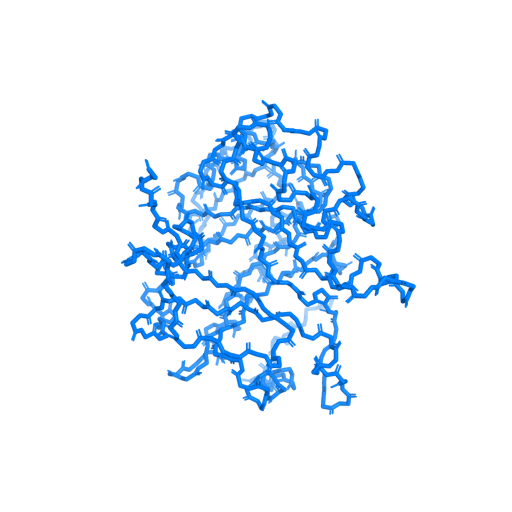? 12.851 -16.160 -17.280 1.00 96.69 105 PRO A N 1
ATOM 859 C CA . PRO A 1 105 ? 13.057 -17.604 -17.105 1.00 96.69 105 PRO A CA 1
ATOM 860 C C . PRO A 1 105 ? 13.062 -18.059 -15.638 1.00 96.69 105 PRO A C 1
ATOM 862 O O . PRO A 1 105 ? 12.690 -19.186 -15.335 1.00 96.69 105 PRO A O 1
ATOM 865 N N . LYS A 1 106 ? 13.463 -17.179 -14.712 1.00 96.75 106 LYS A N 1
ATOM 866 C CA . LYS A 1 106 ? 13.523 -17.473 -13.268 1.00 96.75 106 LYS A CA 1
ATOM 867 C C . LYS A 1 106 ? 12.312 -16.988 -12.463 1.00 96.75 106 LYS A C 1
ATOM 869 O O . LYS A 1 106 ? 12.027 -17.543 -11.409 1.00 96.75 106 LYS A O 1
ATOM 874 N N . TYR A 1 107 ? 11.656 -15.914 -12.903 1.00 97.38 107 TYR A N 1
ATOM 875 C CA . TYR A 1 107 ? 10.657 -15.199 -12.089 1.00 97.38 107 TYR A CA 1
ATOM 876 C C . TYR A 1 107 ? 9.250 -15.269 -12.686 1.00 97.38 107 TYR A C 1
ATOM 878 O O . TYR A 1 107 ? 8.311 -14.744 -12.098 1.00 97.38 107 TYR A O 1
ATOM 886 N N . GLY A 1 108 ? 9.092 -15.926 -13.838 1.00 97.00 108 GLY A N 1
ATOM 887 C CA . GLY A 1 108 ? 7.831 -15.959 -14.555 1.00 97.00 108 GLY A CA 1
ATOM 888 C C . GLY A 1 108 ? 7.481 -14.581 -15.110 1.00 97.00 108 GLY A C 1
ATOM 889 O O . GLY A 1 108 ? 8.337 -13.878 -15.645 1.00 97.00 108 GLY A O 1
ATOM 890 N N . ARG A 1 109 ? 6.209 -14.203 -15.002 1.00 98.25 109 ARG A N 1
ATOM 891 C CA . ARG A 1 109 ? 5.700 -12.931 -15.520 1.00 98.25 109 ARG A CA 1
ATOM 892 C C . ARG A 1 109 ? 6.256 -11.756 -14.710 1.00 98.25 109 ARG A C 1
ATOM 894 O O . ARG A 1 109 ? 5.975 -11.657 -13.521 1.00 98.25 109 ARG A O 1
ATOM 901 N N . VAL A 1 110 ? 6.987 -10.859 -15.368 1.00 98.44 110 VAL A N 1
ATOM 902 C CA . VAL A 1 110 ? 7.543 -9.625 -14.796 1.00 98.44 110 VAL A CA 1
ATOM 903 C C . VAL A 1 110 ? 6.942 -8.410 -15.494 1.00 98.44 110 VAL A C 1
ATOM 905 O O . VAL A 1 110 ? 6.884 -8.363 -16.723 1.00 98.44 110 VAL A O 1
ATOM 908 N N . TYR A 1 111 ? 6.525 -7.415 -14.715 1.00 98.44 111 TYR A N 1
ATOM 909 C CA . TYR A 1 111 ? 6.054 -6.129 -15.228 1.00 98.44 111 TYR A CA 1
ATOM 910 C C . TYR A 1 111 ? 7.141 -5.054 -15.165 1.00 98.44 111 TYR A C 1
ATOM 912 O O . TYR A 1 111 ? 7.749 -4.839 -14.121 1.00 98.44 111 TYR A O 1
ATOM 920 N N . HIS A 1 112 ? 7.354 -4.332 -16.259 1.00 97.69 112 HIS A N 1
ATOM 921 C CA . HIS A 1 112 ? 8.242 -3.171 -16.308 1.00 97.69 112 HIS A CA 1
ATOM 922 C C . HIS A 1 112 ? 7.405 -1.896 -16.357 1.00 97.69 112 HIS A C 1
ATOM 924 O O . HIS A 1 112 ? 6.682 -1.683 -17.330 1.00 97.69 112 HIS A O 1
ATOM 930 N N . VAL A 1 113 ? 7.508 -1.040 -15.336 1.00 97.25 113 VAL A N 1
ATOM 931 C CA . VAL A 1 113 ? 6.747 0.219 -15.264 1.00 97.25 113 VAL A CA 1
ATOM 932 C C . VAL A 1 113 ? 7.669 1.428 -15.404 1.00 97.25 113 VAL A C 1
ATOM 934 O O . VAL A 1 113 ? 8.628 1.582 -14.647 1.00 97.25 113 VAL A O 1
ATOM 937 N N . GLY A 1 114 ? 7.402 2.285 -16.393 1.00 96.25 114 GLY A N 1
ATOM 938 C CA . GLY A 1 114 ? 8.203 3.484 -16.673 1.00 96.25 114 GLY A CA 1
ATOM 939 C C . GLY A 1 114 ? 7.430 4.797 -16.587 1.00 96.25 114 GLY A C 1
ATOM 940 O O . GLY A 1 114 ? 8.004 5.847 -16.856 1.00 96.25 114 GLY A O 1
ATOM 941 N N . SER A 1 115 ? 6.137 4.747 -16.263 1.00 97.12 115 SER A N 1
ATOM 942 C CA . SER A 1 115 ? 5.233 5.899 -16.303 1.00 97.12 115 SER A CA 1
ATOM 943 C C . SER A 1 115 ? 4.035 5.711 -15.359 1.00 97.12 115 SER A C 1
ATOM 945 O O . SER A 1 115 ? 3.728 4.567 -15.005 1.00 97.12 115 SER A O 1
ATOM 947 N N . PRO A 1 116 ? 3.306 6.788 -14.994 1.00 98.19 116 PRO A N 1
ATOM 948 C CA . PRO A 1 116 ? 2.036 6.664 -14.275 1.00 98.19 116 PRO A CA 1
ATOM 949 C C . PRO A 1 116 ? 1.025 5.752 -14.988 1.00 98.19 116 PRO A C 1
ATOM 951 O O . PRO A 1 116 ? 0.335 4.966 -14.343 1.00 98.19 116 PRO A O 1
ATOM 954 N N . ALA A 1 117 ? 0.978 5.800 -16.325 1.00 98.38 117 ALA A N 1
ATOM 955 C CA . ALA A 1 117 ? 0.091 4.961 -17.129 1.00 98.38 117 ALA A CA 1
ATOM 956 C C . ALA A 1 117 ? 0.440 3.465 -17.028 1.00 98.38 117 ALA A C 1
ATOM 958 O O . ALA A 1 117 ? -0.457 2.628 -16.938 1.00 98.38 117 ALA A O 1
ATOM 959 N N . ASP A 1 118 ? 1.731 3.112 -16.997 1.00 98.50 118 ASP A N 1
ATOM 960 C CA . ASP A 1 118 ? 2.152 1.724 -16.771 1.00 98.50 118 ASP A CA 1
ATOM 961 C C . ASP A 1 118 ? 1.795 1.246 -15.357 1.00 98.50 118 ASP A C 1
ATOM 963 O O . ASP A 1 118 ? 1.391 0.095 -15.191 1.00 98.50 118 ASP A O 1
ATOM 967 N N . VAL A 1 119 ? 1.931 2.112 -14.342 1.00 98.62 119 VAL A N 1
ATOM 968 C CA . VAL A 1 119 ? 1.547 1.782 -12.959 1.00 98.62 119 VAL A CA 1
ATOM 969 C C . VAL A 1 119 ? 0.050 1.504 -12.879 1.00 98.62 119 VAL A C 1
ATOM 971 O O . VAL A 1 119 ? -0.337 0.452 -12.375 1.00 98.62 119 VAL A O 1
ATOM 974 N N . LEU A 1 120 ? -0.790 2.382 -13.434 1.00 98.88 120 LEU A N 1
ATOM 975 C CA . LEU A 1 120 ? -2.235 2.158 -13.481 1.00 98.88 120 LEU A CA 1
ATOM 976 C C . LEU A 1 120 ? -2.576 0.840 -14.187 1.00 98.88 120 LEU A C 1
ATOM 978 O O . LEU A 1 120 ? -3.279 0.006 -13.623 1.00 98.88 120 LEU A O 1
ATOM 982 N N . LYS A 1 121 ? -1.986 0.599 -15.362 1.00 98.81 121 LYS A N 1
ATOM 983 C CA . LYS A 1 121 ? -2.185 -0.638 -16.125 1.00 98.81 121 LYS A CA 1
ATOM 984 C C . LYS A 1 121 ? -1.778 -1.895 -15.347 1.00 98.81 121 LYS A C 1
ATOM 986 O O . LYS A 1 121 ? -2.402 -2.945 -15.504 1.00 98.81 121 LYS A O 1
ATOM 991 N N . LEU A 1 122 ? -0.716 -1.819 -14.542 1.00 98.81 122 LEU A N 1
ATOM 992 C CA . LEU A 1 122 ? -0.292 -2.908 -13.659 1.00 98.81 122 LEU A CA 1
ATOM 993 C C . LEU A 1 122 ? -1.338 -3.162 -12.568 1.00 98.81 122 LEU A C 1
ATOM 995 O O . LEU A 1 122 ? -1.763 -4.305 -12.394 1.00 98.81 122 LEU A O 1
ATOM 999 N N . MET A 1 123 ? -1.783 -2.107 -11.882 1.00 98.75 123 MET A N 1
ATOM 1000 C CA . MET A 1 123 ? -2.794 -2.221 -10.828 1.00 98.75 123 MET A CA 1
ATOM 1001 C C . MET A 1 123 ? -4.110 -2.786 -11.369 1.00 98.75 123 MET A C 1
ATOM 1003 O O . MET A 1 123 ? -4.690 -3.674 -10.753 1.00 98.75 123 MET A O 1
ATOM 1007 N N . GLU A 1 124 ? -4.548 -2.360 -12.551 1.00 98.75 124 GLU A N 1
ATOM 1008 C CA . GLU A 1 124 ? -5.744 -2.899 -13.207 1.00 98.75 124 GLU A CA 1
ATOM 1009 C C . GLU A 1 124 ? -5.593 -4.384 -13.567 1.00 98.75 124 GLU A C 1
ATOM 1011 O O . GLU A 1 124 ? -6.501 -5.174 -13.317 1.00 98.75 124 GLU A O 1
ATOM 1016 N N . ARG A 1 125 ? -4.441 -4.796 -14.120 1.00 98.56 125 ARG A N 1
ATOM 1017 C CA . ARG A 1 125 ? -4.220 -6.193 -14.534 1.00 98.56 125 ARG A CA 1
ATOM 1018 C C . ARG A 1 125 ? -4.133 -7.177 -13.381 1.00 98.56 125 ARG A C 1
ATOM 1020 O O . ARG A 1 125 ? -4.567 -8.316 -13.532 1.00 98.56 125 ARG A O 1
ATOM 1027 N N . GLU A 1 126 ? -3.512 -6.777 -12.280 1.00 98.62 126 GLU A N 1
ATOM 1028 C CA . GLU A 1 126 ? -3.303 -7.660 -11.129 1.00 98.62 126 GLU A CA 1
ATOM 1029 C C . GLU A 1 126 ? -4.328 -7.425 -10.013 1.00 98.62 126 GLU A C 1
ATOM 1031 O O . GLU A 1 126 ? -4.254 -8.085 -8.982 1.00 98.62 126 GLU A O 1
ATOM 1036 N N . GLY A 1 127 ? -5.293 -6.517 -10.207 1.00 98.50 127 GLY A N 1
ATOM 1037 C CA . GLY A 1 127 ? -6.280 -6.164 -9.185 1.00 98.50 127 GLY A CA 1
ATOM 1038 C C . GLY A 1 127 ? -5.653 -5.496 -7.958 1.00 98.50 127 GLY A C 1
ATOM 1039 O O . GLY A 1 127 ? -6.134 -5.692 -6.846 1.00 98.50 127 GLY A O 1
ATOM 1040 N N . GLY A 1 128 ? -4.561 -4.758 -8.155 1.00 98.62 128 GLY A N 1
ATOM 1041 C CA . GLY A 1 128 ? -3.832 -4.054 -7.105 1.00 98.62 128 GLY A CA 1
ATOM 1042 C C . GLY A 1 128 ? -4.468 -2.723 -6.704 1.00 98.62 128 GLY A C 1
ATOM 1043 O O . GLY A 1 128 ? -5.351 -2.194 -7.383 1.00 98.62 128 GLY A O 1
ATOM 1044 N N . LEU A 1 129 ? -3.975 -2.183 -5.595 1.00 98.81 129 LEU A N 1
ATOM 1045 C CA . LEU A 1 129 ? -4.279 -0.864 -5.064 1.00 98.81 129 LEU A CA 1
ATOM 1046 C C . LEU A 1 129 ? -2.997 -0.039 -4.923 1.00 98.81 129 LEU A C 1
ATOM 1048 O O . LEU A 1 129 ? -1.904 -0.566 -4.703 1.00 98.81 129 LEU A O 1
ATOM 1052 N N . MET A 1 130 ? -3.166 1.274 -5.010 1.00 98.62 130 MET A N 1
ATOM 1053 C CA . MET A 1 130 ? -2.138 2.271 -4.736 1.00 98.62 130 MET A CA 1
ATOM 1054 C C . MET A 1 130 ? -2.707 3.453 -3.957 1.00 98.62 130 MET A C 1
ATOM 1056 O O . MET A 1 130 ? -3.887 3.771 -4.081 1.00 98.62 130 MET A O 1
ATOM 1060 N N . TRP A 1 131 ? -1.886 4.107 -3.144 1.00 98.44 131 TRP A N 1
ATOM 1061 C CA . TRP A 1 131 ? -2.266 5.321 -2.411 1.00 98.44 131 TRP A CA 1
ATOM 1062 C C . TRP A 1 131 ? -1.041 6.141 -2.027 1.00 98.44 131 TRP A C 1
ATOM 1064 O O . TRP A 1 131 ? 0.069 5.616 -2.006 1.00 98.44 131 TRP A O 1
ATOM 1074 N N . ALA A 1 132 ? -1.238 7.415 -1.695 1.00 97.69 132 ALA A N 1
ATOM 1075 C CA . ALA A 1 132 ? -0.168 8.264 -1.180 1.00 97.69 132 ALA A CA 1
ATOM 1076 C C . ALA A 1 132 ? 0.271 7.801 0.217 1.00 97.69 132 ALA A C 1
ATOM 1078 O O . ALA A 1 132 ? -0.554 7.741 1.133 1.00 97.69 132 ALA A O 1
ATOM 1079 N N . ALA A 1 133 ? 1.565 7.536 0.395 1.00 96.00 133 ALA A N 1
ATOM 1080 C CA . ALA A 1 133 ? 2.160 7.392 1.721 1.00 96.00 133 ALA A CA 1
ATOM 1081 C C . ALA A 1 133 ? 2.295 8.787 2.345 1.00 96.00 133 ALA A C 1
ATOM 1083 O O . ALA A 1 133 ? 2.650 9.729 1.626 1.00 96.00 133 ALA A O 1
ATOM 1084 N N . HIS A 1 134 ? 1.970 8.925 3.639 1.00 94.81 134 HIS A N 1
ATOM 1085 C CA . HIS A 1 134 ? 2.083 10.174 4.414 1.00 94.81 134 HIS A CA 1
ATOM 1086 C C . HIS A 1 134 ? 1.783 11.464 3.600 1.00 94.81 134 HIS A C 1
ATOM 1088 O O . HIS A 1 134 ? 2.625 12.355 3.498 1.00 94.81 134 HIS A O 1
ATOM 1094 N N . PRO A 1 135 ? 0.582 11.606 2.999 1.00 96.25 135 PRO A N 1
ATOM 1095 C CA . PRO A 1 135 ? 0.269 12.675 2.047 1.00 96.25 135 PRO A CA 1
ATOM 1096 C C . PRO A 1 135 ? 0.471 14.080 2.630 1.00 96.25 135 PRO A C 1
ATOM 1098 O O . PRO A 1 135 ? 0.256 14.306 3.816 1.00 96.25 135 PRO A O 1
ATOM 1101 N N . ARG A 1 136 ? 0.824 15.061 1.798 1.00 95.44 136 ARG A N 1
ATOM 1102 C CA . ARG A 1 136 ? 1.051 16.471 2.185 1.00 95.44 136 ARG A CA 1
ATOM 1103 C C . ARG A 1 136 ? 2.226 16.728 3.139 1.00 95.44 136 ARG A C 1
ATOM 1105 O O . ARG A 1 136 ? 2.403 17.866 3.562 1.00 95.44 136 ARG A O 1
ATOM 1112 N N . ILE A 1 137 ? 3.046 15.728 3.460 1.00 93.62 137 ILE A N 1
ATOM 1113 C CA . ILE A 1 137 ? 4.244 15.889 4.300 1.00 93.62 137 ILE A CA 1
ATOM 1114 C C . ILE A 1 137 ? 5.425 15.105 3.733 1.00 93.62 137 ILE A C 1
ATOM 1116 O O . ILE A 1 137 ? 5.271 14.317 2.801 1.00 93.62 137 ILE A O 1
ATOM 1120 N N . LYS A 1 138 ? 6.623 15.325 4.295 1.00 90.56 138 LYS A N 1
ATOM 1121 C CA . LYS A 1 138 ? 7.874 14.701 3.831 1.00 90.56 138 LYS A CA 1
ATOM 1122 C C . LYS A 1 138 ? 8.012 14.860 2.305 1.00 90.56 138 LYS A C 1
ATOM 1124 O O . LYS A 1 138 ? 7.736 15.924 1.751 1.00 90.56 138 LYS A O 1
ATOM 1129 N N . SER A 1 139 ? 8.413 13.805 1.608 1.00 89.75 139 SER A N 1
ATOM 1130 C CA . SER A 1 139 ? 8.521 13.781 0.152 1.00 89.75 139 SER A CA 1
ATOM 1131 C C . SER A 1 139 ? 7.170 13.706 -0.565 1.00 89.75 139 SER A C 1
ATOM 1133 O O . SER A 1 139 ? 7.141 13.909 -1.772 1.00 89.75 139 SER A O 1
ATOM 1135 N N . SER A 1 140 ? 6.066 13.482 0.152 1.00 94.50 140 SER A N 1
ATOM 1136 C CA . SER A 1 140 ? 4.690 13.545 -0.362 1.00 94.50 140 SER A CA 1
ATOM 1137 C C . SER A 1 140 ? 4.056 14.937 -0.210 1.00 94.50 140 SER A C 1
ATOM 1139 O O . SER A 1 140 ? 2.849 15.097 -0.393 1.00 94.50 140 SER A O 1
ATOM 1141 N N . THR A 1 141 ? 4.849 15.966 0.107 1.00 94.94 141 THR A N 1
ATOM 1142 C CA . THR A 1 141 ? 4.394 17.365 0.118 1.00 94.94 141 THR A CA 1
ATOM 1143 C C . THR A 1 141 ? 3.773 17.740 -1.233 1.00 94.94 141 THR A C 1
ATOM 1145 O O . THR A 1 141 ? 4.364 17.486 -2.280 1.00 94.94 141 THR A O 1
ATOM 1148 N N . GLY A 1 142 ? 2.577 18.340 -1.207 1.00 95.19 142 GLY A N 1
ATOM 1149 C CA . GLY A 1 142 ? 1.807 18.709 -2.404 1.00 95.19 142 GLY A CA 1
ATOM 1150 C C . GLY A 1 142 ? 1.011 17.565 -3.047 1.00 95.19 142 GLY A C 1
ATOM 1151 O O . GLY A 1 142 ? 0.278 17.798 -4.004 1.00 95.19 142 GLY A O 1
ATOM 1152 N N . PHE A 1 143 ? 1.116 16.338 -2.534 1.00 96.81 143 PHE A N 1
ATOM 1153 C CA . PHE A 1 143 ? 0.402 15.176 -3.058 1.00 96.81 143 PHE A CA 1
ATOM 1154 C C . PHE A 1 143 ? -0.627 14.655 -2.039 1.00 96.81 143 PHE A C 1
ATOM 1156 O O . PHE A 1 143 ? -0.318 14.604 -0.843 1.00 96.81 143 PHE A O 1
ATOM 1163 N N . PRO A 1 144 ? -1.835 14.245 -2.478 1.00 97.00 144 PRO A N 1
ATOM 1164 C CA . PRO A 1 144 ? -2.249 14.005 -3.867 1.00 97.00 144 PRO A CA 1
ATOM 1165 C C . PRO A 1 144 ? -2.754 15.221 -4.661 1.00 97.00 144 PRO A C 1
ATOM 1167 O O . PRO A 1 144 ? -3.084 15.085 -5.836 1.00 97.00 144 PRO A O 1
ATOM 1170 N N . ASP A 1 145 ? -2.807 16.401 -4.051 1.00 97.69 145 ASP A N 1
ATOM 1171 C CA . ASP A 1 145 ? -3.404 17.619 -4.609 1.00 97.69 145 ASP A CA 1
ATOM 1172 C C . ASP A 1 145 ? -2.927 17.942 -6.039 1.00 97.69 145 ASP A C 1
ATOM 1174 O O . ASP A 1 145 ? -3.742 18.215 -6.921 1.00 97.69 145 ASP A O 1
ATOM 1178 N N . LEU A 1 146 ? -1.616 17.842 -6.291 1.00 97.75 146 LEU A N 1
ATOM 1179 C CA . LEU A 1 146 ? -0.997 18.152 -7.586 1.00 97.75 146 LEU A CA 1
ATOM 1180 C C . LEU A 1 146 ? -1.340 17.168 -8.715 1.00 97.75 146 LEU A C 1
ATOM 1182 O O . LEU A 1 146 ? -1.198 17.531 -9.879 1.00 97.75 146 LEU A O 1
ATOM 1186 N N . TYR A 1 147 ? -1.779 15.946 -8.402 1.00 97.38 147 TYR A N 1
ATOM 1187 C CA . TYR A 1 147 ? -2.131 14.929 -9.403 1.00 97.38 147 TYR A CA 1
ATOM 1188 C C . TYR A 1 147 ? -3.593 14.487 -9.334 1.00 97.38 147 TYR A C 1
ATOM 1190 O O . TYR A 1 147 ? -3.959 13.467 -9.915 1.00 97.38 147 TYR A O 1
ATOM 1198 N N . ARG A 1 148 ? -4.459 15.237 -8.644 1.00 97.12 148 ARG A N 1
ATOM 1199 C CA . ARG A 1 148 ? -5.880 14.877 -8.489 1.00 97.12 148 ARG A CA 1
ATOM 1200 C C . ARG A 1 148 ? -6.632 14.724 -9.819 1.00 97.12 148 ARG A C 1
ATOM 1202 O O . ARG A 1 148 ? -7.652 14.047 -9.888 1.00 97.12 148 ARG A O 1
ATOM 1209 N N . GLU A 1 149 ? -6.130 15.338 -10.889 1.00 97.88 149 GLU A N 1
ATOM 1210 C CA . GLU A 1 149 ? -6.728 15.227 -12.221 1.00 97.88 149 GLU A CA 1
ATOM 1211 C C . GLU A 1 149 ? -6.204 14.043 -13.044 1.00 97.88 149 GLU A C 1
ATOM 1213 O O . GLU A 1 149 ? -6.801 13.721 -14.078 1.00 97.88 149 GLU A O 1
ATOM 1218 N N . GLU A 1 150 ? -5.139 13.380 -12.587 1.00 98.50 150 GLU A N 1
ATOM 1219 C CA . GLU A 1 150 ? -4.482 12.295 -13.312 1.00 98.50 150 GLU A CA 1
ATOM 1220 C C . GLU A 1 150 ? -5.366 11.039 -13.410 1.00 98.50 150 GLU A C 1
ATOM 1222 O O . GLU A 1 150 ? -6.114 10.719 -12.476 1.00 98.50 150 GLU A O 1
ATOM 1227 N N . PRO A 1 151 ? -5.250 10.253 -14.501 1.00 98.56 151 PRO A N 1
ATOM 1228 C CA . PRO A 1 151 ? -6.051 9.044 -14.688 1.00 98.56 151 PRO A CA 1
ATOM 1229 C C . PRO A 1 151 ? -5.920 8.038 -13.542 1.00 98.56 151 PRO A C 1
ATOM 1231 O O . PRO A 1 151 ? -6.910 7.430 -13.137 1.00 98.56 151 PRO A O 1
ATOM 1234 N N . PHE A 1 152 ? -4.714 7.877 -12.985 1.00 98.50 152 PHE A N 1
ATOM 1235 C CA . PHE A 1 152 ? -4.507 6.949 -11.878 1.00 98.50 152 PHE A CA 1
ATOM 1236 C C . PHE A 1 152 ? -5.250 7.404 -10.622 1.00 98.50 152 PHE A C 1
ATOM 1238 O O . PHE A 1 152 ? -5.867 6.565 -9.982 1.00 98.50 152 PHE A O 1
ATOM 1245 N N . PHE A 1 153 ? -5.276 8.705 -10.304 1.00 98.62 153 PHE A N 1
ATOM 1246 C CA . PHE A 1 153 ? -6.011 9.214 -9.145 1.00 98.62 153 PHE A CA 1
ATOM 1247 C C . PHE A 1 153 ? -7.513 8.972 -9.296 1.00 98.62 153 PHE A C 1
ATOM 1249 O O . PHE A 1 153 ? -8.176 8.574 -8.341 1.00 98.62 153 PHE A O 1
ATOM 1256 N N . LYS A 1 154 ? -8.060 9.164 -10.500 1.00 98.19 154 LYS A N 1
ATOM 1257 C CA . LYS A 1 154 ? -9.490 8.955 -10.789 1.00 98.19 154 LYS A CA 1
ATOM 1258 C C . LYS A 1 154 ? -9.902 7.478 -10.789 1.00 98.19 154 LYS A C 1
ATOM 1260 O O . LYS A 1 154 ? -11.081 7.183 -10.618 1.00 98.19 154 LYS A O 1
ATOM 1265 N N . SER A 1 155 ? -8.950 6.559 -10.939 1.00 98.38 155 SER A N 1
ATOM 1266 C CA . SER A 1 155 ? -9.192 5.114 -10.930 1.00 98.38 155 SER A CA 1
ATOM 1267 C C . SER A 1 155 ? -9.677 4.591 -9.569 1.00 98.38 155 SER A C 1
ATOM 1269 O O . SER A 1 155 ? -9.324 5.116 -8.508 1.00 98.38 155 SER A O 1
ATOM 1271 N N . ASP A 1 156 ? -10.430 3.487 -9.605 1.00 97.44 156 ASP A N 1
ATOM 1272 C CA . ASP A 1 156 ? -10.794 2.673 -8.437 1.00 97.44 156 ASP A CA 1
ATOM 1273 C C . ASP A 1 156 ? -9.590 1.936 -7.822 1.00 97.44 156 ASP A C 1
ATOM 1275 O O . ASP A 1 156 ? -9.695 1.400 -6.718 1.00 97.44 156 ASP A O 1
ATOM 1279 N N . ARG A 1 157 ? -8.450 1.919 -8.529 1.00 98.44 157 ARG A N 1
ATOM 1280 C CA . ARG A 1 157 ? -7.169 1.386 -8.052 1.00 98.44 157 ARG A CA 1
ATOM 1281 C C . ARG A 1 157 ? -6.419 2.356 -7.152 1.00 98.44 157 ARG A C 1
ATOM 1283 O O . ARG A 1 157 ? -5.538 1.923 -6.416 1.00 98.44 157 ARG A O 1
ATOM 1290 N N . TYR A 1 158 ? -6.748 3.646 -7.191 1.00 98.56 158 TYR A N 1
ATOM 1291 C CA . TYR A 1 158 ? -6.157 4.626 -6.289 1.00 98.56 158 TYR A CA 1
ATOM 1292 C C . TYR A 1 158 ? -7.047 4.813 -5.062 1.00 98.56 158 TYR A C 1
ATOM 1294 O O . TYR A 1 158 ? -8.093 5.460 -5.133 1.00 98.56 158 TYR A O 1
ATOM 1302 N N . LEU A 1 159 ? -6.632 4.224 -3.942 1.00 98.19 159 LEU A N 1
ATOM 1303 C CA . LEU A 1 159 ? -7.426 4.119 -2.721 1.00 98.19 159 LEU A CA 1
ATOM 1304 C C . LEU A 1 159 ? -7.585 5.474 -2.017 1.00 98.19 159 LEU A C 1
ATOM 1306 O O . LEU A 1 159 ? -8.672 5.781 -1.540 1.00 98.19 159 LEU A O 1
ATOM 1310 N N . GLY A 1 160 ? -6.533 6.297 -1.988 1.00 97.50 160 GLY A N 1
ATOM 1311 C CA . GLY A 1 160 ? -6.535 7.588 -1.298 1.00 97.50 160 GLY A CA 1
ATOM 1312 C C . GLY A 1 160 ? -5.178 7.923 -0.688 1.00 97.50 160 GLY A C 1
ATOM 1313 O O . GLY A 1 160 ? -4.213 8.154 -1.420 1.00 97.50 160 GLY A O 1
ATOM 1314 N N . GLY A 1 161 ? -5.101 7.958 0.642 1.00 96.94 161 GLY A N 1
ATOM 1315 C CA . GLY A 1 161 ? -3.881 8.312 1.368 1.00 96.94 161 GLY A CA 1
ATOM 1316 C C . GLY A 1 161 ? -3.736 7.582 2.698 1.00 96.94 161 GLY A C 1
ATOM 1317 O O . GLY A 1 161 ? -4.680 6.975 3.196 1.00 96.94 161 GLY A O 1
ATOM 1318 N N . ALA A 1 162 ? -2.542 7.638 3.274 1.00 95.81 162 ALA A N 1
ATOM 1319 C CA . ALA A 1 162 ? -2.250 6.974 4.532 1.00 95.81 162 ALA A CA 1
ATOM 1320 C C . ALA A 1 162 ? -2.206 7.933 5.735 1.00 95.81 162 ALA A C 1
ATOM 1322 O O . ALA A 1 162 ? -1.784 9.089 5.647 1.00 95.81 162 ALA A O 1
ATOM 1323 N N . TRP A 1 163 ? -2.651 7.444 6.887 1.00 93.81 163 TRP A N 1
ATOM 1324 C CA . TRP A 1 163 ? -2.631 8.135 8.160 1.00 93.81 163 TRP A CA 1
ATOM 1325 C C . TRP A 1 163 ? -1.560 7.574 9.065 1.00 93.81 163 TRP A C 1
ATOM 1327 O O . TRP A 1 163 ? -1.687 6.474 9.598 1.00 93.81 163 TRP A O 1
ATOM 1337 N N . LYS A 1 164 ? -0.580 8.428 9.333 1.00 89.56 164 LYS A N 1
ATOM 1338 C CA . LYS A 1 164 ? 0.245 8.428 10.533 1.00 89.56 164 LYS A CA 1
ATOM 1339 C C . LYS A 1 164 ? -0.091 9.680 11.339 1.00 89.56 164 LYS A C 1
ATOM 1341 O O . LYS A 1 164 ? -0.347 10.730 10.740 1.00 89.56 164 LYS A O 1
ATOM 1346 N N . ALA A 1 165 ? -0.044 9.606 12.669 1.00 84.75 165 ALA A N 1
ATOM 1347 C CA . ALA A 1 165 ? -0.113 10.771 13.558 1.00 84.75 165 ALA A CA 1
ATOM 1348 C C . ALA A 1 165 ? 1.136 11.675 13.405 1.00 84.75 165 ALA A C 1
ATOM 1350 O O . ALA A 1 165 ? 1.997 11.743 14.276 1.00 84.75 165 ALA A O 1
ATOM 1351 N N . MET A 1 166 ? 1.270 12.310 12.239 1.00 85.12 166 MET A N 1
ATOM 1352 C CA . MET A 1 166 ? 2.435 13.079 11.811 1.00 85.12 166 MET A CA 1
ATOM 1353 C C . MET A 1 166 ? 2.021 14.186 10.817 1.00 85.12 166 MET A C 1
ATOM 1355 O O . MET A 1 166 ? 1.296 13.883 9.862 1.00 85.12 166 MET A O 1
ATOM 1359 N N . PRO A 1 167 ? 2.514 15.430 10.984 1.00 80.00 167 PRO A N 1
ATOM 1360 C CA . PRO A 1 167 ? 3.045 15.947 12.245 1.00 80.00 167 PRO A CA 1
ATOM 1361 C C . PRO A 1 167 ? 1.966 15.876 13.335 1.00 80.00 167 PRO A C 1
ATOM 1363 O O . PRO A 1 167 ? 0.774 15.970 13.044 1.00 80.00 167 PRO A O 1
ATOM 1366 N N . ALA A 1 168 ? 2.384 15.675 14.581 1.00 78.94 168 ALA A N 1
ATOM 1367 C CA . ALA A 1 168 ? 1.493 15.823 15.722 1.00 78.94 168 ALA A CA 1
ATOM 1368 C C . ALA A 1 168 ? 1.492 17.298 16.147 1.00 78.94 168 ALA A C 1
ATOM 1370 O O . ALA A 1 168 ? 2.550 17.845 16.456 1.00 78.94 168 ALA A O 1
ATOM 1371 N N . ASP A 1 169 ? 0.320 17.932 16.153 1.00 84.38 169 ASP A N 1
ATOM 1372 C CA . ASP A 1 169 ? 0.112 19.247 16.758 1.00 84.38 169 ASP A CA 1
ATOM 1373 C C . ASP A 1 169 ? -0.564 19.049 18.118 1.00 84.38 169 ASP A C 1
ATOM 1375 O O . ASP A 1 169 ? -1.764 18.789 18.204 1.00 84.38 169 ASP A O 1
ATOM 1379 N N . LEU A 1 170 ? 0.225 19.140 19.191 1.00 85.62 170 LEU A N 1
ATOM 1380 C CA . LEU A 1 170 ? -0.250 18.911 20.559 1.00 85.62 170 LEU A CA 1
ATOM 1381 C C . LEU A 1 170 ? -1.155 20.037 21.084 1.00 85.62 170 LEU A C 1
ATOM 1383 O O . LEU A 1 170 ? -1.730 19.896 22.160 1.00 85.62 170 LEU A O 1
ATOM 1387 N N . SER A 1 171 ? -1.297 21.146 20.348 1.00 89.75 171 SER A N 1
ATOM 1388 C CA . SER A 1 171 ? -2.273 22.191 20.675 1.00 89.75 171 SER A CA 1
ATOM 1389 C C . SER A 1 171 ? -3.695 21.833 20.226 1.00 89.75 171 SER A C 1
ATOM 1391 O O . SER A 1 171 ? -4.663 22.469 20.648 1.00 89.75 171 SER A O 1
ATOM 1393 N N . LYS A 1 172 ? -3.840 20.801 19.386 1.00 86.56 172 LYS A N 1
ATOM 1394 C CA . LYS A 1 172 ? -5.120 20.351 18.843 1.00 86.56 172 LYS A CA 1
ATOM 1395 C C . LYS A 1 172 ? -5.683 19.203 19.681 1.00 86.56 172 LYS A C 1
ATOM 1397 O O . LYS A 1 172 ? -4.955 18.278 20.031 1.00 86.56 172 LYS A O 1
ATOM 1402 N N . PRO A 1 173 ? -7.003 19.177 19.937 1.00 87.69 173 PRO A N 1
ATOM 1403 C CA . PRO A 1 173 ? -7.630 18.098 20.701 1.00 87.69 173 PRO A CA 1
ATOM 1404 C C . PRO A 1 173 ? -7.805 16.799 19.891 1.00 87.69 173 PRO A C 1
ATOM 1406 O O . PRO A 1 173 ? -8.411 15.851 20.386 1.00 87.69 173 PRO A O 1
ATOM 1409 N N . ARG A 1 174 ? -7.359 16.756 18.627 1.00 83.94 174 ARG A N 1
ATOM 1410 C CA . ARG A 1 174 ? -7.555 15.629 17.704 1.00 83.94 174 ARG A CA 1
ATOM 1411 C C . ARG A 1 174 ? -6.262 15.310 16.966 1.00 83.94 174 ARG A C 1
ATOM 1413 O O . ARG A 1 174 ? -5.566 16.209 16.504 1.00 83.94 174 ARG A O 1
ATOM 1420 N N . LEU A 1 175 ? -5.993 14.018 16.792 1.00 87.88 175 LEU A N 1
ATOM 1421 C CA . LEU A 1 175 ? -4.957 13.533 15.886 1.00 87.88 175 LEU A CA 1
ATOM 1422 C C . LEU A 1 175 ? -5.479 13.514 14.447 1.00 87.88 175 LEU A C 1
ATOM 1424 O O . LEU A 1 175 ? -6.664 13.297 14.205 1.00 87.88 175 LEU A O 1
ATOM 1428 N N . GLY A 1 176 ? -4.570 13.667 13.485 1.00 87.81 176 GLY A N 1
ATOM 1429 C CA . GLY A 1 176 ? -4.872 13.390 12.082 1.00 87.81 176 GLY A CA 1
ATOM 1430 C C . GLY A 1 176 ? -5.606 14.493 11.318 1.00 87.81 176 GLY A C 1
ATOM 1431 O O . GLY A 1 176 ? -6.063 14.195 10.223 1.00 87.81 176 GLY A O 1
ATOM 1432 N N . GLU A 1 177 ? -5.668 15.737 11.817 1.00 90.25 177 GLU A N 1
ATOM 1433 C CA . GLU A 1 177 ? -6.277 16.891 11.108 1.00 90.25 177 GLU A CA 1
ATOM 1434 C C . GLU A 1 177 ? -5.878 16.907 9.621 1.00 90.25 177 GLU A C 1
ATOM 1436 O O . GLU A 1 177 ? -6.733 16.785 8.757 1.00 90.25 177 GLU A O 1
ATOM 1441 N N . ARG A 1 178 ? -4.574 16.812 9.320 1.00 91.94 178 ARG A N 1
ATOM 1442 C CA . ARG A 1 178 ? -4.041 16.711 7.946 1.00 91.94 178 ARG A CA 1
ATOM 1443 C C . ARG A 1 178 ? -4.739 15.678 7.049 1.00 91.94 178 ARG A C 1
ATOM 1445 O O . ARG A 1 178 ? -4.959 15.947 5.870 1.00 91.94 178 ARG A O 1
ATOM 1452 N N . VAL A 1 179 ? -4.960 14.460 7.546 1.00 91.94 179 VAL A N 1
ATOM 1453 C CA . VAL A 1 179 ? -5.526 13.371 6.728 1.00 91.94 179 VAL A CA 1
ATOM 1454 C C . VAL A 1 179 ? -7.045 13.390 6.705 1.00 91.94 179 VAL A C 1
ATOM 1456 O O . VAL A 1 179 ? -7.626 12.922 5.733 1.00 91.94 179 VAL A O 1
ATOM 1459 N N . LEU A 1 180 ? -7.672 13.927 7.751 1.00 91.94 180 LEU A N 1
ATOM 1460 C CA . LEU A 1 180 ? -9.112 14.149 7.793 1.00 91.94 180 LEU A CA 1
ATOM 1461 C C . LEU A 1 180 ? -9.490 15.278 6.830 1.00 91.94 180 LEU A C 1
ATOM 1463 O O . LEU A 1 180 ? -10.366 15.076 5.999 1.00 91.94 180 LEU A O 1
ATOM 1467 N N . ASP A 1 181 ? -8.732 16.375 6.824 1.00 94.25 181 ASP A N 1
ATOM 1468 C CA . ASP A 1 181 ? -8.870 17.448 5.836 1.00 94.25 181 ASP A CA 1
ATOM 1469 C C . ASP A 1 181 ? -8.647 16.917 4.417 1.00 94.25 181 ASP A C 1
ATOM 1471 O O . ASP A 1 181 ? -9.385 17.253 3.499 1.00 94.25 181 ASP A O 1
ATOM 1475 N N . LEU A 1 182 ? -7.659 16.034 4.218 1.00 95.69 182 LEU A N 1
ATOM 1476 C CA . LEU A 1 182 ? -7.468 15.386 2.920 1.00 95.69 182 LEU A CA 1
ATOM 1477 C C . LEU A 1 182 ? -8.681 14.534 2.521 1.00 95.69 182 LEU A C 1
ATOM 1479 O O . LEU A 1 182 ? -9.053 14.526 1.350 1.00 95.69 182 LEU A O 1
ATOM 1483 N N . LEU A 1 183 ? -9.280 13.793 3.456 1.00 95.88 183 LEU A N 1
ATOM 1484 C CA . LEU A 1 183 ? -10.476 13.005 3.172 1.00 95.88 183 LEU A CA 1
ATOM 1485 C C . LEU A 1 183 ? -11.628 13.917 2.727 1.00 95.88 183 LEU A C 1
ATOM 1487 O O . LEU A 1 183 ? -12.225 13.657 1.680 1.00 95.88 183 LEU A O 1
ATOM 1491 N N . ASP A 1 184 ? -11.865 15.010 3.453 1.00 96.94 184 ASP A N 1
ATOM 1492 C CA . ASP A 1 184 ? -12.870 16.021 3.113 1.00 96.94 184 ASP A CA 1
ATOM 1493 C C . ASP A 1 184 ? -12.586 16.664 1.747 1.00 96.94 184 ASP A C 1
A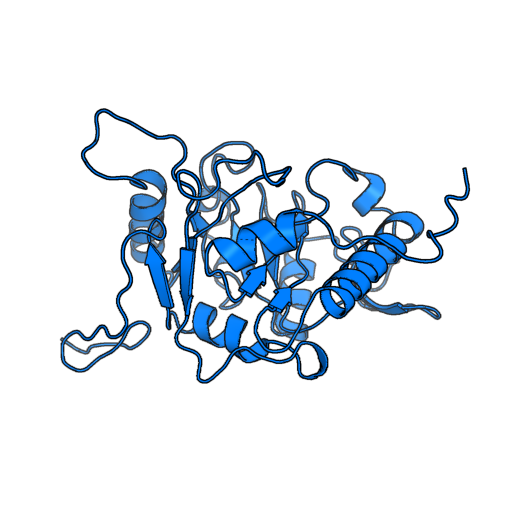TOM 1495 O O . ASP A 1 184 ? -13.476 16.768 0.902 1.00 96.94 184 ASP A O 1
ATOM 1499 N N . ASP A 1 185 ? -11.331 17.019 1.474 1.00 97.88 185 ASP A N 1
ATOM 1500 C CA . ASP A 1 185 ? -10.911 17.585 0.194 1.00 97.88 185 ASP A CA 1
ATOM 1501 C C . ASP A 1 185 ? -11.148 16.613 -0.962 1.00 97.88 185 ASP A C 1
ATOM 1503 O O . ASP A 1 185 ? -11.706 16.996 -1.989 1.00 97.88 185 ASP A O 1
ATOM 1507 N N . THR A 1 186 ? -10.784 15.337 -0.805 1.00 97.75 186 THR A N 1
ATOM 1508 C CA . THR A 1 186 ? -11.015 14.334 -1.855 1.00 97.75 186 THR A CA 1
ATOM 1509 C C . THR A 1 186 ? -12.503 14.135 -2.134 1.00 97.75 186 THR A C 1
ATOM 1511 O O . THR A 1 186 ? -12.885 14.009 -3.300 1.00 97.75 186 THR A O 1
ATOM 1514 N N . ALA A 1 187 ? -13.348 14.191 -1.100 1.00 96.25 187 ALA A N 1
ATOM 1515 C CA . ALA A 1 187 ? -14.796 14.166 -1.257 1.00 96.25 187 ALA A CA 1
ATOM 1516 C C . ALA A 1 187 ? -15.309 15.421 -1.986 1.00 96.25 187 ALA A C 1
ATOM 1518 O O . ALA A 1 187 ? -16.113 15.300 -2.911 1.00 96.25 187 ALA A O 1
ATOM 1519 N N . ASN A 1 188 ? -14.790 16.607 -1.650 1.00 97.75 188 ASN A N 1
ATOM 1520 C CA . ASN A 1 188 ? -15.104 17.870 -2.330 1.00 97.75 188 ASN A CA 1
ATOM 1521 C C . ASN A 1 188 ? -14.645 17.888 -3.797 1.00 97.75 188 ASN A C 1
ATOM 1523 O O . ASN A 1 188 ? -15.283 18.520 -4.637 1.00 97.75 188 ASN A O 1
ATOM 1527 N N . TRP A 1 189 ? -13.579 17.160 -4.141 1.00 97.31 189 TRP A N 1
ATOM 1528 C CA . TRP A 1 189 ? -13.156 16.939 -5.530 1.00 97.31 189 TRP A CA 1
ATOM 1529 C C . TRP A 1 189 ? -14.047 15.929 -6.277 1.00 97.31 189 TRP A C 1
ATOM 1531 O O . TRP A 1 189 ? -13.785 15.614 -7.436 1.00 97.31 189 TRP A O 1
ATOM 1541 N N . GLY A 1 190 ? -15.090 15.399 -5.631 1.00 96.44 190 GLY A N 1
ATOM 1542 C CA . GLY A 1 190 ? -15.997 14.405 -6.202 1.00 96.44 190 GLY A CA 1
ATOM 1543 C C . GLY A 1 190 ? -15.411 12.992 -6.249 1.00 96.44 190 GLY A C 1
ATOM 1544 O O . GLY A 1 190 ? -15.927 12.137 -6.970 1.00 96.44 190 GLY A O 1
ATOM 1545 N N . ALA A 1 191 ? -14.335 12.725 -5.504 1.00 95.94 191 ALA A N 1
ATOM 1546 C CA . ALA A 1 191 ? -13.645 11.446 -5.504 1.00 95.94 191 ALA A CA 1
ATOM 1547 C C . ALA A 1 191 ? -13.969 10.638 -4.240 1.00 95.94 191 ALA A C 1
ATOM 1549 O O . ALA A 1 191 ? -13.745 11.073 -3.114 1.00 95.94 191 ALA A O 1
ATOM 1550 N N . LYS A 1 192 ? -14.438 9.399 -4.419 1.00 94.19 192 LYS A N 1
ATOM 1551 C CA . LYS A 1 192 ? -14.610 8.457 -3.307 1.00 94.19 192 LYS A CA 1
ATOM 1552 C C . LYS A 1 192 ? -13.258 7.829 -2.959 1.00 94.19 192 LYS A C 1
ATOM 1554 O O . LYS A 1 192 ? -12.861 6.850 -3.590 1.00 94.19 192 LYS A O 1
ATOM 1559 N N . LYS A 1 193 ? -12.549 8.420 -1.997 1.00 97.19 193 LYS A N 1
ATOM 1560 C CA . LYS A 1 193 ? -11.249 7.952 -1.490 1.00 97.19 193 LYS A CA 1
ATOM 1561 C C . LYS A 1 193 ? -11.338 7.568 -0.017 1.00 97.19 193 LYS A C 1
ATOM 1563 O O . LYS A 1 193 ? -12.300 7.904 0.668 1.00 97.19 193 LYS A O 1
ATOM 1568 N N . TYR A 1 194 ? -10.336 6.836 0.448 1.00 97.62 194 TYR A N 1
ATOM 1569 C CA . TYR A 1 194 ? -10.235 6.342 1.811 1.00 97.62 194 TYR A CA 1
ATOM 1570 C C . TYR A 1 194 ? -8.881 6.683 2.424 1.00 97.62 194 TYR A C 1
ATOM 1572 O O . TYR A 1 194 ? -7.873 6.834 1.726 1.00 97.62 194 TYR A O 1
ATOM 1580 N N . ILE A 1 195 ? -8.873 6.758 3.753 1.00 96.69 195 ILE A N 1
ATOM 1581 C CA . ILE A 1 195 ? -7.663 6.898 4.551 1.00 96.69 195 ILE A CA 1
ATOM 1582 C C . ILE A 1 195 ? -7.366 5.568 5.237 1.00 96.69 195 ILE A C 1
ATOM 1584 O O . ILE A 1 195 ? -8.224 5.027 5.932 1.00 96.69 195 ILE A O 1
ATOM 1588 N N . VAL A 1 196 ? -6.154 5.050 5.045 1.00 96.50 196 VAL A N 1
ATOM 1589 C CA . VAL A 1 196 ? -5.671 3.820 5.695 1.00 96.50 196 VAL A CA 1
ATOM 1590 C C . VAL A 1 196 ? -4.653 4.150 6.775 1.00 96.50 196 VAL A C 1
ATOM 1592 O O . VAL A 1 196 ? -3.825 5.028 6.587 1.00 96.50 196 VAL A O 1
ATOM 1595 N N . GLY A 1 197 ? -4.681 3.461 7.910 1.00 95.06 197 GLY A N 1
ATOM 1596 C CA . GLY A 1 197 ? -3.657 3.596 8.943 1.00 95.06 197 GLY A CA 1
ATOM 1597 C C . GLY A 1 197 ? -2.306 3.072 8.453 1.00 95.06 197 GLY A C 1
ATOM 1598 O O . GLY A 1 197 ? -2.236 1.992 7.867 1.00 95.06 197 GLY A O 1
ATOM 1599 N N . GLU A 1 198 ? -1.237 3.816 8.712 1.00 93.56 198 GLU A N 1
ATOM 1600 C CA . GLU A 1 198 ? 0.147 3.388 8.506 1.00 93.56 198 GLU A CA 1
ATOM 1601 C C . GLU A 1 198 ? 0.980 3.651 9.764 1.00 93.56 198 GLU A C 1
ATOM 1603 O O . GLU A 1 198 ? 0.703 4.564 10.547 1.00 93.56 198 GLU A O 1
ATOM 1608 N N . VAL A 1 199 ? 2.042 2.867 9.942 1.00 91.38 199 VAL A N 1
ATOM 1609 C CA . VAL A 1 199 ? 2.983 3.051 11.055 1.00 91.38 199 VAL A CA 1
ATOM 1610 C C . VAL A 1 199 ? 4.232 3.819 10.615 1.00 91.38 199 VAL A C 1
ATOM 1612 O O . VAL A 1 199 ? 4.767 4.571 11.427 1.00 91.38 199 VAL A O 1
ATOM 1615 N N . ASP A 1 200 ? 4.668 3.673 9.358 1.00 90.50 200 ASP A N 1
ATOM 1616 C CA . ASP A 1 200 ? 5.869 4.321 8.794 1.00 90.50 200 ASP A CA 1
ATOM 1617 C C . ASP A 1 200 ? 7.096 4.202 9.726 1.00 90.50 200 ASP A C 1
ATOM 1619 O O . ASP A 1 200 ? 7.648 5.186 10.224 1.00 90.50 200 ASP A O 1
ATOM 1623 N N . ILE A 1 201 ? 7.456 2.952 10.046 1.00 88.94 201 ILE A N 1
ATOM 1624 C CA . ILE A 1 201 ? 8.558 2.599 10.948 1.00 88.94 201 ILE A CA 1
ATOM 1625 C C . ILE A 1 201 ? 9.615 1.778 10.209 1.00 88.94 201 ILE A C 1
ATOM 1627 O O . ILE A 1 201 ? 9.295 0.880 9.435 1.00 88.94 201 ILE A O 1
ATOM 1631 N N . PHE A 1 202 ? 10.890 2.084 10.455 1.00 86.94 202 PHE A N 1
ATOM 1632 C CA . PHE A 1 202 ? 12.012 1.504 9.704 1.00 86.94 202 PHE A CA 1
ATOM 1633 C C . PHE A 1 202 ? 12.668 0.299 10.376 1.00 86.94 202 PHE A C 1
ATOM 1635 O O . PHE A 1 202 ? 13.288 -0.520 9.701 1.00 86.94 202 PHE A O 1
ATOM 1642 N N . GLN A 1 203 ? 12.581 0.209 11.700 1.00 88.06 203 GLN A N 1
ATOM 1643 C CA . GLN A 1 203 ? 13.137 -0.889 12.476 1.00 88.06 203 GLN A CA 1
ATOM 1644 C C . GLN A 1 203 ? 12.206 -1.175 13.645 1.00 88.06 203 GLN A C 1
ATOM 1646 O O . GLN A 1 203 ? 11.770 -0.253 14.329 1.00 88.06 203 GLN A O 1
ATOM 1651 N N . VAL A 1 204 ? 11.905 -2.457 13.841 1.00 91.44 204 VAL A N 1
ATOM 1652 C CA . VAL A 1 204 ? 11.085 -2.940 14.946 1.00 91.44 204 VAL A CA 1
ATOM 1653 C C . VAL A 1 204 ? 11.806 -4.108 15.595 1.00 91.44 204 VAL A C 1
ATOM 1655 O O . VAL A 1 204 ? 12.096 -5.122 14.957 1.00 91.44 204 VAL A O 1
ATOM 1658 N N . ASP A 1 205 ? 12.075 -3.946 16.877 1.00 92.81 205 ASP A N 1
ATOM 1659 C CA . ASP A 1 205 ? 12.638 -4.955 17.761 1.00 92.81 205 ASP A CA 1
ATOM 1660 C C . ASP A 1 205 ? 11.921 -4.911 19.113 1.00 92.81 205 ASP A C 1
ATOM 1662 O O . ASP A 1 205 ? 11.006 -4.114 19.334 1.00 92.81 205 ASP A O 1
ATOM 1666 N N . ARG A 1 206 ? 12.305 -5.790 20.035 1.00 91.31 206 ARG A N 1
ATOM 1667 C CA . ARG A 1 206 ? 11.639 -5.896 21.343 1.00 91.31 206 ARG A CA 1
ATOM 1668 C C . ARG A 1 206 ? 11.774 -4.656 22.232 1.00 91.31 206 ARG A C 1
ATOM 1670 O O . ARG A 1 206 ? 11.087 -4.596 23.246 1.00 91.31 206 ARG A O 1
ATOM 1677 N N . THR A 1 207 ? 12.641 -3.704 21.889 1.00 92.19 207 THR A N 1
ATOM 1678 C CA . THR A 1 207 ? 12.793 -2.428 22.605 1.00 92.19 207 THR A CA 1
ATOM 1679 C C . THR A 1 207 ? 11.939 -1.310 22.004 1.00 92.19 207 THR A C 1
ATOM 1681 O O . THR A 1 207 ? 11.849 -0.226 22.574 1.00 92.19 207 THR A O 1
ATOM 1684 N N . THR A 1 208 ? 11.298 -1.565 20.861 1.00 90.44 208 THR A N 1
ATOM 1685 C CA . THR A 1 208 ? 10.450 -0.593 20.171 1.00 90.44 208 THR A CA 1
ATOM 1686 C C . THR A 1 208 ? 9.139 -0.379 20.925 1.00 90.44 208 THR A C 1
ATOM 1688 O O . THR A 1 208 ? 8.359 -1.315 21.102 1.00 90.44 208 THR A O 1
ATOM 1691 N N . GLU A 1 209 ? 8.853 0.871 21.293 1.00 88.19 209 GLU A N 1
ATOM 1692 C CA . GLU A 1 209 ? 7.529 1.282 21.768 1.00 88.19 209 GLU A CA 1
ATOM 1693 C C . GLU A 1 209 ? 6.551 1.318 20.585 1.00 88.19 209 GLU A C 1
ATOM 1695 O O . GLU A 1 209 ? 6.408 2.322 19.890 1.00 88.19 209 GLU A O 1
ATOM 1700 N N . PHE A 1 210 ? 5.934 0.177 20.283 1.00 87.25 210 PHE A N 1
ATOM 1701 C CA . PHE A 1 210 ? 5.047 0.052 19.128 1.00 87.25 210 PHE A CA 1
ATOM 1702 C C . PHE A 1 210 ? 3.675 0.690 19.369 1.00 87.25 210 PHE A C 1
ATOM 1704 O O . PHE A 1 210 ? 3.118 1.284 18.447 1.00 87.25 210 PHE A O 1
ATOM 1711 N N . TYR A 1 211 ? 3.136 0.593 20.588 1.00 83.81 211 TYR A N 1
ATOM 1712 C CA . TYR A 1 211 ? 1.746 0.946 20.874 1.00 83.81 211 TYR A CA 1
ATOM 1713 C C . TYR A 1 211 ? 1.485 2.435 20.639 1.00 83.81 211 TYR A C 1
ATOM 1715 O O . TYR A 1 211 ? 0.580 2.789 19.891 1.00 83.81 211 TYR A O 1
ATOM 1723 N N . ALA A 1 212 ? 2.350 3.310 21.161 1.00 82.19 212 ALA A N 1
ATOM 1724 C CA . ALA A 1 212 ? 2.214 4.762 20.990 1.00 82.19 212 ALA A CA 1
ATOM 1725 C C . ALA A 1 212 ? 2.367 5.242 19.530 1.00 82.19 212 ALA A C 1
ATOM 1727 O O . ALA A 1 212 ? 2.086 6.398 19.203 1.00 82.19 212 ALA A O 1
ATOM 1728 N N . HIS A 1 213 ? 2.858 4.377 18.643 1.00 82.75 213 HIS A N 1
ATOM 1729 C CA . HIS A 1 213 ? 3.115 4.689 17.245 1.00 82.75 213 HIS A CA 1
ATOM 1730 C C . HIS A 1 213 ? 2.183 3.942 16.286 1.00 82.75 213 HIS A C 1
ATOM 1732 O O . HIS A 1 213 ? 2.202 4.237 15.088 1.00 82.75 213 HIS A O 1
ATOM 1738 N N . ALA A 1 214 ? 1.380 2.996 16.759 1.00 85.50 214 ALA A N 1
ATOM 1739 C CA . ALA A 1 214 ? 0.539 2.191 15.897 1.00 85.50 214 ALA A CA 1
ATOM 1740 C C . ALA A 1 214 ? -0.698 2.975 15.435 1.00 85.50 214 ALA A C 1
ATOM 1742 O O . ALA A 1 214 ? -1.443 3.528 16.235 1.00 85.50 214 ALA A O 1
ATOM 1743 N N . ASN A 1 215 ? -0.947 2.959 14.127 1.00 91.50 215 ASN A N 1
ATOM 1744 C CA . ASN A 1 215 ? -2.278 3.181 13.579 1.00 91.50 215 ASN A CA 1
ATOM 1745 C C . ASN A 1 215 ? -2.742 1.846 12.999 1.00 91.50 215 ASN A C 1
ATOM 1747 O O . ASN A 1 215 ? -2.050 1.251 12.171 1.00 91.50 215 ASN A O 1
ATOM 1751 N N . ILE A 1 216 ? -3.897 1.370 13.452 1.00 93.31 216 ILE A N 1
ATOM 1752 C CA . ILE A 1 216 ? -4.438 0.055 13.117 1.00 93.31 216 ILE A CA 1
ATOM 1753 C C . ILE A 1 216 ? -5.624 0.211 12.173 1.00 93.31 216 ILE A C 1
ATOM 1755 O O . ILE A 1 216 ? -6.476 1.082 12.353 1.00 93.31 216 ILE A O 1
ATOM 1759 N N . ASN A 1 217 ? -5.674 -0.667 11.174 1.00 95.69 217 ASN A N 1
ATOM 1760 C CA . ASN A 1 217 ? -6.815 -0.838 10.287 1.00 95.69 217 ASN A CA 1
ATOM 1761 C C . ASN A 1 217 ? -7.621 -2.046 10.765 1.00 95.69 217 ASN A C 1
ATOM 1763 O O . ASN A 1 217 ? -7.076 -3.142 10.868 1.00 95.69 217 ASN A O 1
ATOM 1767 N N . TYR A 1 218 ? -8.916 -1.868 10.994 1.00 95.62 218 TYR A N 1
ATOM 1768 C CA . TYR A 1 218 ? -9.835 -2.941 11.366 1.00 95.62 218 TYR A CA 1
ATOM 1769 C C . TYR A 1 218 ? -10.708 -3.283 10.170 1.00 95.62 218 TYR A C 1
ATOM 1771 O O . TYR A 1 218 ? -11.655 -2.561 9.850 1.00 95.62 218 TYR A O 1
ATOM 1779 N N . LEU A 1 219 ? -10.357 -4.366 9.482 1.00 96.38 219 LEU A N 1
ATOM 1780 C CA . LEU A 1 219 ? -11.020 -4.800 8.261 1.00 96.38 219 LEU A CA 1
ATOM 1781 C C . LEU A 1 219 ? -12.144 -5.778 8.594 1.00 96.38 219 LEU A C 1
ATOM 1783 O O . LEU A 1 219 ? -11.967 -6.705 9.382 1.00 96.38 219 LEU A O 1
ATOM 1787 N N . ARG A 1 220 ? -13.298 -5.615 7.946 1.00 95.38 220 ARG A N 1
ATOM 1788 C CA . ARG A 1 220 ? -14.376 -6.601 8.014 1.00 95.38 220 ARG A CA 1
ATOM 1789 C C . ARG A 1 220 ? -14.070 -7.747 7.053 1.00 95.38 220 ARG A C 1
ATOM 1791 O O . ARG A 1 220 ? -14.355 -7.649 5.861 1.00 95.38 220 ARG A O 1
ATOM 1798 N N . LEU A 1 221 ? -13.502 -8.817 7.597 1.00 95.19 221 LEU A N 1
ATOM 1799 C CA . LEU A 1 221 ? -13.164 -10.056 6.900 1.00 95.19 221 LEU A CA 1
ATOM 1800 C C . LEU A 1 221 ? -13.837 -11.241 7.599 1.00 95.19 221 LEU A C 1
ATOM 1802 O O . LEU A 1 221 ? -14.048 -11.201 8.809 1.00 95.19 221 LEU A O 1
ATOM 1806 N N . ASP A 1 222 ? -14.141 -12.300 6.848 1.00 93.75 222 ASP A N 1
ATOM 1807 C CA . ASP A 1 222 ? -14.694 -13.534 7.424 1.00 93.75 222 ASP A CA 1
ATOM 1808 C C . ASP A 1 222 ? -13.629 -14.332 8.197 1.00 93.75 222 ASP A C 1
ATOM 1810 O O . ASP A 1 222 ? -13.933 -14.994 9.185 1.00 93.75 222 ASP A O 1
ATOM 1814 N N . HIS A 1 223 ? -12.380 -14.280 7.731 1.00 95.06 223 HIS A N 1
ATOM 1815 C CA . HIS A 1 223 ? -11.202 -14.907 8.333 1.00 95.06 223 HIS A CA 1
ATOM 1816 C C . HIS A 1 223 ? -9.922 -14.247 7.793 1.00 95.06 223 HIS A C 1
ATOM 1818 O O . HIS A 1 223 ? -9.960 -13.538 6.782 1.00 95.06 223 HIS A O 1
ATOM 1824 N N . ILE A 1 224 ? -8.784 -14.499 8.447 1.00 96.81 224 ILE A N 1
ATOM 1825 C CA . ILE A 1 224 ? -7.458 -14.125 7.937 1.00 96.81 224 ILE A CA 1
ATOM 1826 C C . ILE A 1 224 ? -7.153 -15.005 6.711 1.00 96.81 224 ILE A C 1
ATOM 1828 O O . ILE A 1 224 ? -7.161 -16.231 6.849 1.00 96.81 224 ILE A O 1
ATOM 1832 N N . PRO A 1 225 ? -6.902 -14.439 5.514 1.00 97.25 225 PRO A N 1
ATOM 1833 C CA . PRO A 1 225 ? -6.578 -15.244 4.339 1.00 97.25 225 PRO A CA 1
ATOM 1834 C C . PRO A 1 225 ? -5.281 -16.033 4.521 1.00 97.25 225 PRO A C 1
ATOM 1836 O O . PRO A 1 225 ? -4.338 -15.559 5.153 1.00 97.25 225 PRO A O 1
ATOM 1839 N N . ARG A 1 226 ? -5.196 -17.210 3.898 1.00 95.44 226 ARG A N 1
ATOM 1840 C CA . ARG A 1 226 ? -3.932 -17.949 3.810 1.00 95.44 226 ARG A CA 1
ATOM 1841 C C . ARG A 1 226 ? -3.073 -17.380 2.690 1.00 95.44 226 ARG A C 1
ATOM 1843 O O . ARG A 1 226 ? -3.586 -17.034 1.627 1.00 95.44 226 ARG A O 1
ATOM 1850 N N . PHE A 1 227 ? -1.760 -17.318 2.900 1.00 96.69 227 PHE A N 1
ATOM 1851 C CA . PHE A 1 227 ? -0.848 -16.723 1.923 1.00 96.69 227 PHE A CA 1
ATOM 1852 C C . PHE A 1 227 ? -0.925 -17.425 0.557 1.00 96.69 227 PHE A C 1
ATOM 1854 O O . PHE A 1 227 ? -0.943 -16.762 -0.481 1.00 96.69 227 PHE A O 1
ATOM 1861 N N . GLU A 1 228 ? -0.997 -18.759 0.552 1.00 95.06 228 GLU A N 1
ATOM 1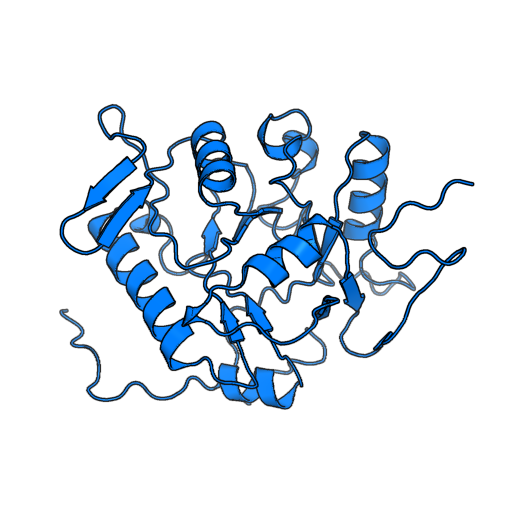862 C CA . GLU A 1 228 ? -1.041 -19.589 -0.656 1.00 95.06 228 GLU A CA 1
ATOM 1863 C C . GLU A 1 228 ? -2.293 -19.375 -1.520 1.00 95.06 228 GLU A C 1
ATOM 1865 O O . GLU A 1 228 ? -2.222 -19.535 -2.739 1.00 95.06 228 GLU A O 1
ATOM 1870 N N . ASP A 1 229 ? -3.407 -18.964 -0.910 1.00 96.38 229 ASP A N 1
ATOM 1871 C CA . ASP A 1 229 ? -4.664 -18.673 -1.610 1.00 96.38 229 ASP A CA 1
ATOM 1872 C C . ASP A 1 229 ? -4.708 -17.221 -2.126 1.00 96.38 229 ASP A C 1
ATOM 1874 O O . ASP A 1 229 ? -5.559 -16.857 -2.943 1.00 96.38 229 ASP A O 1
ATOM 1878 N N . GLY A 1 230 ? -3.774 -16.384 -1.665 1.00 97.44 230 GLY A N 1
ATOM 1879 C CA . GLY A 1 230 ? -3.787 -14.941 -1.853 1.00 97.44 230 GLY A CA 1
ATOM 1880 C C . GLY A 1 230 ? -4.689 -14.216 -0.851 1.00 97.44 230 GLY A C 1
ATOM 1881 O O . GLY A 1 230 ? -5.417 -14.801 -0.055 1.00 97.44 230 GLY A O 1
ATOM 1882 N N . TRP A 1 231 ? -4.648 -12.889 -0.898 1.00 98.38 231 TRP A N 1
ATOM 1883 C CA . TRP A 1 231 ? -5.313 -12.000 0.059 1.00 98.38 231 TRP A CA 1
ATOM 1884 C C . TRP A 1 231 ? -6.175 -10.947 -0.645 1.00 98.38 231 TRP A C 1
ATOM 1886 O O . TRP A 1 231 ? -6.367 -9.833 -0.158 1.00 98.38 231 TRP A O 1
ATOM 1896 N N . ALA A 1 232 ? -6.764 -11.317 -1.785 1.00 98.44 232 ALA A N 1
ATOM 1897 C CA . ALA A 1 232 ? -7.768 -10.506 -2.473 1.00 98.44 232 ALA A CA 1
ATOM 1898 C C . ALA A 1 232 ? -8.906 -9.997 -1.556 1.00 98.44 232 ALA A C 1
ATOM 1900 O O . ALA A 1 232 ? -9.303 -8.842 -1.733 1.00 98.44 232 ALA A O 1
ATOM 1901 N N . PRO A 1 233 ? -9.400 -10.759 -0.551 1.00 98.44 233 PRO A N 1
ATOM 1902 C CA . PRO A 1 233 ? -10.390 -10.245 0.398 1.00 98.44 233 PRO A CA 1
ATOM 1903 C C . PRO A 1 233 ? -9.934 -8.994 1.163 1.00 98.44 233 PRO A C 1
ATOM 1905 O O . PRO A 1 233 ? -10.753 -8.115 1.421 1.00 98.44 233 PRO A O 1
ATOM 1908 N N . VAL A 1 234 ? -8.635 -8.865 1.464 1.00 98.62 234 VAL A N 1
ATOM 1909 C CA . VAL A 1 234 ? -8.062 -7.681 2.129 1.00 98.62 234 VAL A CA 1
ATOM 1910 C C . VAL A 1 234 ? -8.190 -6.457 1.225 1.00 98.62 234 VAL A C 1
ATOM 1912 O O . VAL A 1 234 ? -8.738 -5.438 1.642 1.00 98.62 234 VAL A O 1
ATOM 1915 N N . LEU A 1 235 ? -7.748 -6.562 -0.035 1.00 98.62 235 LEU A N 1
ATOM 1916 C CA . LEU A 1 235 ? -7.850 -5.457 -0.996 1.00 98.62 235 LEU A CA 1
ATOM 1917 C C . LEU A 1 235 ? -9.309 -5.094 -1.262 1.00 98.62 235 LEU A C 1
ATOM 1919 O O . LEU A 1 235 ? -9.637 -3.914 -1.339 1.00 98.62 235 LEU A O 1
ATOM 1923 N N . LYS A 1 236 ? -10.194 -6.091 -1.349 1.00 98.25 236 LYS A N 1
ATOM 1924 C CA . LYS A 1 236 ? -11.630 -5.863 -1.509 1.00 98.25 236 LYS A CA 1
ATOM 1925 C C . LYS A 1 236 ? -12.218 -5.099 -0.322 1.00 98.25 236 LYS A C 1
ATOM 1927 O O . LYS A 1 236 ? -12.945 -4.136 -0.538 1.00 98.25 236 LYS A O 1
ATOM 1932 N N . ALA A 1 237 ? -11.890 -5.479 0.913 1.00 98.19 237 ALA A N 1
ATOM 1933 C CA . ALA A 1 237 ? -12.371 -4.770 2.095 1.00 98.19 237 ALA A CA 1
ATOM 1934 C C . ALA A 1 237 ? -11.897 -3.308 2.120 1.00 98.19 237 ALA A C 1
ATOM 1936 O O . ALA A 1 237 ? -12.684 -2.420 2.440 1.00 98.19 237 ALA A O 1
ATOM 1937 N N . LEU A 1 238 ? -10.649 -3.043 1.720 1.00 98.25 238 LEU A N 1
ATOM 1938 C CA . LEU A 1 238 ? -10.137 -1.678 1.574 1.00 98.25 238 LEU A CA 1
ATOM 1939 C C . LEU A 1 238 ? -10.872 -0.907 0.469 1.00 98.25 238 LEU A C 1
ATOM 1941 O O . LEU A 1 238 ? -11.355 0.195 0.714 1.00 98.25 238 LEU A O 1
ATOM 1945 N N . GLN A 1 239 ? -11.007 -1.496 -0.721 1.00 97.44 239 GLN A N 1
ATOM 1946 C CA . GLN A 1 239 ? -11.646 -0.866 -1.880 1.00 97.44 239 GLN A CA 1
ATOM 1947 C C . GLN A 1 239 ? -13.129 -0.550 -1.631 1.00 97.44 239 GLN A C 1
ATOM 1949 O O . GLN A 1 239 ? -13.622 0.501 -2.040 1.00 97.44 239 GLN A O 1
ATOM 1954 N N . ASP A 1 240 ? -13.836 -1.432 -0.926 1.00 96.88 240 ASP A N 1
ATOM 1955 C CA . ASP A 1 240 ? -15.237 -1.230 -0.557 1.00 96.88 240 ASP A CA 1
ATOM 1956 C C . ASP A 1 240 ? -15.402 -0.234 0.603 1.00 96.88 240 ASP A C 1
ATOM 1958 O O . ASP A 1 240 ? -16.516 0.216 0.882 1.00 96.88 240 ASP A O 1
ATOM 1962 N N . GLY A 1 241 ? -14.324 0.112 1.315 1.00 96.50 241 GLY A N 1
ATOM 1963 C CA . GLY A 1 241 ? -14.397 0.863 2.568 1.00 96.50 241 GLY A CA 1
ATOM 1964 C C . GLY A 1 241 ? -14.974 0.055 3.726 1.00 96.50 241 GLY A C 1
ATOM 1965 O O . GLY A 1 241 ? -15.512 0.627 4.667 1.00 96.50 241 GLY A O 1
ATOM 1966 N N . ALA A 1 242 ? -14.907 -1.275 3.670 1.00 96.56 242 ALA A N 1
ATOM 1967 C CA . ALA A 1 242 ? -15.382 -2.183 4.709 1.00 96.56 242 ALA A CA 1
ATOM 1968 C C . ALA A 1 242 ? -14.389 -2.277 5.885 1.00 96.56 242 ALA A C 1
ATOM 1970 O O . ALA A 1 242 ? -14.045 -3.367 6.341 1.00 96.56 242 ALA A O 1
ATOM 1971 N N . PHE A 1 243 ? -13.914 -1.131 6.368 1.00 95.88 243 PHE A N 1
ATOM 1972 C CA . PHE A 1 243 ? -12.958 -1.030 7.464 1.00 95.88 243 PHE A CA 1
ATOM 1973 C C . PHE A 1 243 ? -13.145 0.280 8.241 1.00 95.88 243 PHE A C 1
ATOM 1975 O O . PHE A 1 243 ? -13.936 1.144 7.849 1.00 95.88 243 PHE A O 1
ATOM 1982 N N . PHE A 1 244 ? -12.432 0.414 9.355 1.00 94.00 244 PHE A N 1
ATOM 1983 C CA . PHE A 1 244 ? -12.184 1.687 10.032 1.00 94.00 244 PHE A CA 1
ATOM 1984 C C . PHE A 1 244 ? -10.747 1.712 10.565 1.00 94.00 244 PHE A C 1
ATOM 1986 O O . PHE A 1 244 ? -10.075 0.680 10.598 1.00 94.00 244 PHE A O 1
ATOM 1993 N N . ILE A 1 245 ? -10.277 2.886 10.978 1.00 93.12 245 ILE A N 1
ATOM 1994 C CA . ILE A 1 245 ? -8.928 3.084 11.517 1.00 93.12 245 ILE A CA 1
ATOM 1995 C C . ILE A 1 245 ? -9.000 3.605 12.953 1.00 93.12 245 ILE A C 1
ATOM 1997 O O . ILE A 1 245 ? -9.916 4.354 13.294 1.00 93.12 245 ILE A O 1
ATOM 2001 N N . SER A 1 246 ? -8.045 3.221 13.796 1.00 90.69 246 SER A N 1
ATOM 2002 C CA . SER A 1 246 ? -7.840 3.827 15.119 1.00 90.69 246 SER A CA 1
ATOM 2003 C C . SER A 1 246 ? -6.360 3.788 15.507 1.00 90.69 246 SER A C 1
ATOM 2005 O O . SER A 1 246 ? -5.539 3.216 14.793 1.00 90.69 246 SER A O 1
ATOM 2007 N N . THR A 1 247 ? -6.013 4.374 16.648 1.00 88.56 247 THR A N 1
ATOM 2008 C CA . THR A 1 247 ? -4.680 4.292 17.275 1.00 88.56 247 THR A CA 1
ATOM 2009 C C . THR A 1 247 ? -4.369 2.902 17.853 1.00 88.56 247 THR A C 1
ATOM 2011 O O . THR A 1 247 ? -3.349 2.711 18.500 1.00 88.56 247 THR A O 1
ATOM 2014 N N . GLY A 1 248 ? -5.259 1.917 17.674 1.00 86.19 248 GLY A N 1
ATOM 2015 C CA . GLY A 1 248 ? -5.169 0.606 18.328 1.00 86.19 248 GLY A CA 1
ATOM 2016 C C . GLY A 1 248 ? -5.856 0.553 19.698 1.00 86.19 248 GLY A C 1
ATOM 2017 O O . GLY A 1 248 ? -6.138 -0.530 20.192 1.00 86.19 248 GLY A O 1
ATOM 2018 N N . GLU A 1 249 ? -6.206 1.704 20.277 1.00 84.62 249 GLU A N 1
ATOM 2019 C CA . GLU A 1 249 ? -6.804 1.811 21.620 1.00 84.62 249 GLU A CA 1
ATOM 2020 C C . GLU A 1 249 ? -8.313 1.529 21.628 1.00 84.62 249 GLU A C 1
ATOM 2022 O O . GLU A 1 249 ? -8.896 1.153 22.644 1.00 84.62 249 GLU A O 1
ATOM 2027 N N . VAL A 1 250 ? -8.960 1.734 20.477 1.00 83.44 250 VAL A N 1
ATOM 2028 C CA . VAL A 1 250 ? -10.406 1.584 20.309 1.00 83.44 250 VAL A CA 1
ATOM 2029 C C . VAL A 1 250 ? -10.687 0.528 19.253 1.00 83.44 250 VAL A C 1
ATOM 2031 O O . VAL A 1 250 ? -10.333 0.696 18.081 1.00 83.44 250 VAL A O 1
ATOM 2034 N N . LEU A 1 251 ? -11.386 -0.526 19.676 1.00 84.94 251 LEU A N 1
ATOM 2035 C CA . LEU A 1 251 ? -11.963 -1.556 18.821 1.00 84.94 251 LEU A CA 1
ATOM 2036 C C . LEU A 1 251 ? -13.474 -1.325 18.691 1.00 84.94 251 LEU A C 1
ATOM 2038 O O . LEU A 1 251 ? -14.206 -1.340 19.679 1.00 84.94 251 LEU A O 1
ATOM 2042 N N . MET A 1 252 ? -13.954 -1.169 17.458 1.00 88.19 252 MET A N 1
ATOM 2043 C CA . MET A 1 252 ? -15.379 -1.139 17.121 1.00 88.19 252 MET A CA 1
ATOM 2044 C C . MET A 1 252 ? -15.765 -2.437 16.397 1.00 88.19 252 MET A C 1
ATOM 2046 O O . MET A 1 252 ? -15.671 -2.510 15.173 1.00 88.19 252 MET A O 1
ATOM 2050 N N . PRO A 1 253 ? -16.217 -3.485 17.110 1.00 84.81 253 PRO A N 1
ATOM 2051 C CA . PRO A 1 253 ? -16.492 -4.782 16.488 1.00 84.81 253 PRO A CA 1
ATOM 2052 C C . PRO A 1 253 ? -17.690 -4.734 15.529 1.00 84.81 253 PRO A C 1
ATOM 2054 O O . PRO A 1 253 ? -17.804 -5.551 14.617 1.00 84.81 253 PRO A O 1
ATOM 2057 N N . ARG A 1 254 ? -18.612 -3.785 15.736 1.00 87.19 254 ARG A N 1
ATOM 2058 C CA . ARG A 1 254 ? -19.762 -3.533 14.866 1.00 87.19 254 ARG A CA 1
ATOM 2059 C C . ARG A 1 254 ? -20.026 -2.037 14.804 1.00 87.19 254 ARG A C 1
ATOM 2061 O O . ARG A 1 254 ? -20.040 -1.367 15.830 1.00 87.19 254 ARG A O 1
ATOM 2068 N N . PHE A 1 255 ? -20.287 -1.543 13.602 1.00 88.94 255 PHE A N 1
ATOM 2069 C CA . PHE A 1 255 ? -20.655 -0.156 13.349 1.00 88.94 255 PHE A CA 1
ATOM 2070 C C . PHE A 1 255 ? -21.797 -0.114 12.336 1.00 88.94 255 PHE A C 1
ATOM 2072 O O . PHE A 1 255 ? -21.712 -0.759 11.285 1.00 88.94 255 PHE A O 1
ATOM 2079 N N . THR A 1 256 ? -22.850 0.641 12.652 1.00 93.38 256 THR A N 1
ATOM 2080 C CA . THR A 1 256 ? -23.981 0.869 11.748 1.00 93.38 256 THR A CA 1
ATOM 2081 C C . THR A 1 256 ? -24.543 2.277 11.881 1.00 93.38 256 THR A C 1
ATOM 2083 O O . THR A 1 256 ? -24.748 2.746 12.997 1.00 93.38 256 THR A O 1
ATOM 2086 N N . ILE A 1 257 ? -24.907 2.889 10.755 1.00 93.56 257 ILE A N 1
ATOM 2087 C CA . ILE A 1 257 ? -25.717 4.111 10.678 1.00 93.56 257 ILE A CA 1
ATOM 2088 C C . ILE A 1 257 ? -26.884 3.833 9.729 1.00 93.56 257 ILE A C 1
ATOM 2090 O O . ILE A 1 257 ? -26.671 3.394 8.602 1.00 93.56 257 ILE A O 1
ATOM 2094 N N . GLY A 1 258 ? -28.128 4.029 10.180 1.00 94.12 258 GLY A N 1
ATOM 2095 C CA . GLY A 1 258 ? -29.318 3.766 9.353 1.00 94.12 258 GLY A CA 1
ATOM 2096 C C . GLY A 1 258 ? -29.393 2.326 8.815 1.00 94.12 258 GLY A C 1
ATOM 2097 O O . GLY A 1 258 ? -29.793 2.106 7.675 1.00 94.12 258 GLY A O 1
ATOM 2098 N N . GLY A 1 259 ? -28.916 1.345 9.592 1.00 94.62 259 GLY A N 1
ATOM 2099 C CA . GLY A 1 259 ? -28.823 -0.062 9.175 1.00 94.62 259 GLY A CA 1
ATOM 2100 C C . GLY A 1 259 ? -27.725 -0.364 8.145 1.00 94.62 259 GLY A C 1
ATOM 2101 O O . GLY A 1 259 ? -27.618 -1.500 7.687 1.00 94.62 259 GLY A O 1
ATOM 2102 N N . LYS A 1 260 ? -26.901 0.623 7.775 1.00 96.00 260 LYS A N 1
ATOM 2103 C CA . LYS A 1 260 ? -25.755 0.469 6.874 1.00 96.00 260 LYS A CA 1
ATOM 2104 C C . LYS A 1 260 ? -24.463 0.377 7.662 1.00 96.00 260 LYS A C 1
ATOM 2106 O O . LYS A 1 260 ? -24.259 1.124 8.610 1.00 96.00 260 LYS A O 1
ATOM 2111 N N . GLN A 1 261 ? -23.589 -0.534 7.266 1.00 94.75 261 GLN A N 1
ATOM 2112 C CA . GLN A 1 261 ? -22.262 -0.700 7.848 1.00 94.75 261 GLN A CA 1
ATOM 2113 C C . GLN A 1 261 ? -21.214 0.140 7.099 1.00 94.75 261 GLN A C 1
ATOM 2115 O O . GLN A 1 261 ? -21.488 0.651 6.013 1.00 94.75 261 GLN A O 1
ATOM 2120 N N . SER A 1 262 ? -19.985 0.216 7.631 1.00 92.50 262 SER A N 1
ATOM 2121 C CA . SER A 1 262 ? -18.865 0.872 6.930 1.00 92.50 262 SER A CA 1
ATOM 2122 C C . SER A 1 262 ? -18.709 0.335 5.498 1.00 92.50 262 SER A C 1
ATOM 2124 O O . SER A 1 262 ? -18.864 -0.876 5.260 1.00 92.50 262 SER A O 1
ATOM 2126 N N . GLY A 1 263 ? -18.480 1.258 4.561 1.00 92.25 263 GLY A N 1
ATOM 2127 C CA . GLY A 1 263 ? -18.385 1.016 3.119 1.00 92.25 263 GLY A CA 1
ATOM 2128 C C . GLY A 1 263 ? -19.715 1.033 2.355 1.00 92.25 263 GLY A C 1
ATOM 2129 O O . GLY A 1 263 ? -19.723 1.213 1.136 1.00 92.25 263 GLY A O 1
ATOM 2130 N N . GLN A 1 264 ? -20.854 0.894 3.044 1.00 94.06 264 GLN A N 1
ATOM 2131 C CA . GLN A 1 264 ? -22.173 0.878 2.410 1.00 94.06 264 GLN A CA 1
ATOM 2132 C C . GLN A 1 264 ? -22.753 2.286 2.235 1.00 94.06 264 GLN A C 1
ATOM 2134 O O . GLN A 1 264 ? -22.516 3.188 3.033 1.00 94.06 264 GLN A O 1
ATOM 2139 N N . THR A 1 265 ? -23.582 2.462 1.205 1.00 92.38 265 THR A N 1
ATOM 2140 C CA . THR A 1 265 ? -24.301 3.717 0.960 1.00 92.38 265 THR A CA 1
ATOM 2141 C C . THR A 1 265 ? -25.625 3.749 1.721 1.00 92.38 265 THR A C 1
ATOM 2143 O O . THR A 1 265 ? -26.471 2.861 1.561 1.00 92.38 265 THR A O 1
ATOM 2146 N N . LEU A 1 266 ? -25.819 4.806 2.507 1.00 92.31 266 LEU A N 1
ATOM 2147 C CA . LEU A 1 266 ? -27.105 5.199 3.075 1.00 92.31 266 LEU A CA 1
ATOM 2148 C C . LEU A 1 266 ? -27.751 6.235 2.149 1.00 92.31 266 LEU A C 1
ATOM 2150 O O . LEU A 1 266 ? -27.126 7.240 1.825 1.00 92.31 266 LEU A O 1
ATOM 2154 N N . LYS A 1 267 ? -28.982 5.975 1.699 1.00 90.62 267 LYS A N 1
ATOM 2155 C CA . LYS A 1 267 ? -29.804 6.989 1.028 1.00 90.62 267 LYS A CA 1
ATOM 2156 C C . LYS A 1 267 ? -30.555 7.747 2.120 1.00 90.62 267 LYS A C 1
ATOM 2158 O O . LYS A 1 267 ? -31.266 7.099 2.888 1.00 90.62 267 LYS A O 1
ATOM 2163 N N . LEU A 1 268 ? -30.302 9.051 2.214 1.00 86.19 268 LEU A N 1
ATOM 2164 C CA . LEU A 1 268 ? -30.945 9.966 3.159 1.00 86.19 268 LEU A CA 1
ATOM 2165 C C . LEU A 1 268 ? -32.295 10.443 2.621 1.00 86.19 268 LEU A C 1
ATOM 2167 O O . LEU A 1 268 ? -32.404 10.571 1.379 1.00 86.19 268 LEU A O 1
#

Secondary structure (DSSP, 8-state):
---PPPSSPPPPHHHHHHHHTT-SEEE--BTTTTTGGGGG-HHHHHHHHHHHHHHHHHH--SS-EEE--B---SSSSS-EEEE-SS--EEES---TT--SEEEETTTEEEEE--SHHHHHHHHHHHT-EEEESSTTSGGGTTTTGGGTTSHHHHSTTEEEEEE---S--TTSSSS-HHHHHHHHHHHHTT---EEEE----S---TT---GGG--EEEE--SSPPPGGG--HHHHHHHHHT-EEEESSS---S---BTTBPTTPPPP-

Radius of gyration: 18.74 Å; chains: 1; bounding box: 62×45×49 Å

Foldseek 3Di:
DPPDPPPDDDDAQVLVVCVVLVNAEAEDADDPPDCVCVLQPLVRNQVVLVVQQVVQQVSDDQRHGYAYWHFDCDAQFFTKIKFFQARAAEGAADDPPRDQWDQDPPRGIYGYDPHVVSVLVVCVVRVMAMEHEPACDDRNNCPPVVCCVPPSVQDLRYQYYEDWQPPPDPVDPDGDPVPVVRCVVCVVVVHDHDYHYDQPDDDDHPVDPRLQRGKDKAFPDPGRDNNVVGRSVVSVSSSLQRIDIDSSPDDDPFDDDPNDGGSDDDDD